Protein AF-A0A8J3BP97-F1 (afdb_monomer_lite)

Radius of gyration: 29.22 Å; chains: 1; bounding box: 65×85×65 Å

Structure (mmCIF, N/CA/C/O backbone):
data_AF-A0A8J3BP97-F1
#
_entry.id   AF-A0A8J3BP97-F1
#
loop_
_atom_site.group_PDB
_atom_site.id
_atom_site.type_symbol
_atom_site.label_atom_id
_atom_site.label_alt_id
_atom_site.label_comp_id
_atom_site.label_asym_id
_atom_site.label_entity_id
_atom_site.label_seq_id
_atom_site.pdbx_PDB_ins_code
_atom_site.Cartn_x
_atom_site.Cartn_y
_atom_site.Cartn_z
_atom_site.occupancy
_atom_site.B_iso_or_equiv
_atom_site.auth_seq_id
_atom_site.auth_comp_id
_atom_site.auth_asym_id
_atom_site.auth_atom_id
_atom_site.pdbx_PDB_model_num
ATOM 1 N N . MET A 1 1 ? -34.608 29.191 -3.338 1.00 52.88 1 MET A N 1
ATOM 2 C CA . MET A 1 1 ? -35.172 30.557 -3.512 1.00 52.88 1 MET A CA 1
ATOM 3 C C . MET A 1 1 ? -34.224 31.713 -3.146 1.00 52.88 1 MET A C 1
ATOM 5 O O . MET A 1 1 ? -34.448 32.813 -3.628 1.00 52.88 1 MET A O 1
ATOM 9 N N . ARG A 1 2 ? -33.140 31.516 -2.370 1.00 57.28 2 ARG A N 1
ATOM 10 C CA . ARG A 1 2 ? -32.216 32.608 -1.973 1.00 57.28 2 ARG A CA 1
ATOM 11 C C . ARG A 1 2 ? -31.162 33.012 -3.027 1.00 57.28 2 ARG A C 1
ATOM 13 O O . ARG A 1 2 ? -30.683 34.137 -2.988 1.00 57.28 2 ARG A O 1
ATOM 20 N N . LEU A 1 3 ? -30.863 32.154 -4.009 1.00 43.97 3 LEU A N 1
ATOM 21 C CA . LEU A 1 3 ? -29.887 32.453 -5.076 1.00 43.97 3 LEU A CA 1
ATOM 22 C C . LEU A 1 3 ? -30.425 33.440 -6.132 1.00 43.97 3 LEU A C 1
ATOM 24 O O . LEU A 1 3 ? -29.708 34.321 -6.595 1.00 43.97 3 LEU A O 1
ATOM 28 N N . ALA A 1 4 ? -31.718 33.345 -6.458 1.00 52.34 4 ALA A N 1
ATOM 29 C CA . ALA A 1 4 ? -32.365 34.210 -7.447 1.00 52.34 4 ALA A CA 1
ATOM 30 C C . ALA A 1 4 ? -32.532 35.665 -6.962 1.00 52.34 4 ALA A C 1
ATOM 32 O O . ALA A 1 4 ? -32.595 36.582 -7.777 1.00 52.34 4 ALA A O 1
ATOM 33 N N . ALA A 1 5 ? -32.581 35.885 -5.644 1.00 57.09 5 ALA A N 1
ATOM 34 C CA . ALA A 1 5 ? -32.610 37.221 -5.047 1.00 57.09 5 ALA A CA 1
ATOM 35 C C . ALA A 1 5 ? -31.211 37.865 -4.994 1.00 57.09 5 ALA A C 1
ATOM 37 O O . ALA A 1 5 ? -31.087 39.079 -5.150 1.00 57.09 5 ALA A O 1
ATOM 38 N N . ALA A 1 6 ? -30.159 37.055 -4.827 1.00 55.06 6 ALA A N 1
ATOM 39 C CA . ALA A 1 6 ? -28.773 37.521 -4.836 1.00 55.06 6 ALA A CA 1
ATOM 40 C C . ALA A 1 6 ? -28.328 37.982 -6.236 1.00 55.06 6 ALA A C 1
ATOM 42 O O . ALA A 1 6 ? -27.695 39.027 -6.362 1.00 55.06 6 ALA A O 1
ATOM 43 N N . LEU A 1 7 ? -28.741 37.268 -7.291 1.00 55.28 7 LEU A N 1
ATOM 44 C CA . LEU A 1 7 ? -28.429 37.639 -8.677 1.00 55.28 7 LEU A CA 1
ATOM 45 C C . LEU A 1 7 ? -29.137 38.933 -9.122 1.00 55.28 7 LEU A C 1
ATOM 47 O O . LEU A 1 7 ? -28.508 39.788 -9.738 1.00 55.28 7 LEU A O 1
ATOM 51 N N . ARG A 1 8 ? -30.395 39.162 -8.714 1.00 57.34 8 ARG A N 1
ATOM 52 C CA . ARG A 1 8 ? -31.113 40.416 -9.036 1.00 57.34 8 ARG A CA 1
ATOM 53 C C . ARG A 1 8 ? -30.542 41.655 -8.338 1.00 57.34 8 ARG A C 1
ATOM 55 O O . ARG A 1 8 ? -30.672 42.760 -8.857 1.00 57.34 8 ARG A O 1
ATOM 62 N N . ARG A 1 9 ? -29.901 41.495 -7.173 1.00 53.78 9 ARG A N 1
ATOM 63 C CA . ARG A 1 9 ? -29.219 42.603 -6.477 1.00 53.78 9 ARG A CA 1
ATOM 64 C C . ARG A 1 9 ? -27.903 43.008 -7.145 1.00 53.78 9 ARG A C 1
ATOM 66 O O . ARG A 1 9 ? -27.532 44.174 -7.049 1.00 53.78 9 ARG A O 1
ATOM 73 N N . LEU A 1 10 ? -27.228 42.082 -7.827 1.00 51.69 10 LEU A N 1
ATOM 74 C CA . LEU A 1 10 ? -26.009 42.371 -8.590 1.00 51.69 10 LEU A CA 1
ATOM 75 C C . LEU A 1 10 ? -26.313 43.137 -9.888 1.00 51.69 10 LEU A C 1
ATOM 77 O O . LEU A 1 10 ? -25.619 44.110 -10.185 1.00 51.69 10 LEU A O 1
ATOM 81 N N . ASP A 1 11 ? -27.398 42.788 -10.589 1.00 50.81 11 ASP A N 1
ATOM 82 C CA . ASP A 1 11 ? -27.820 43.491 -11.814 1.00 50.81 11 ASP A CA 1
ATOM 83 C C . ASP A 1 11 ? -28.190 44.963 -11.563 1.00 50.81 11 ASP A C 1
ATOM 85 O O . ASP A 1 11 ? -27.836 45.848 -12.344 1.00 50.81 11 ASP A O 1
ATOM 89 N N . ALA A 1 12 ? -28.834 45.265 -10.433 1.00 55.09 12 ALA A N 1
ATOM 90 C CA . ALA A 1 12 ? -29.270 46.627 -10.119 1.00 55.09 12 ALA A CA 1
ATOM 91 C C . ALA A 1 12 ? -28.113 47.603 -9.816 1.00 55.09 12 ALA A C 1
ATOM 93 O O . ALA A 1 12 ? -28.286 48.816 -9.941 1.00 55.09 12 ALA A O 1
ATOM 94 N N . TRP A 1 13 ? -26.934 47.103 -9.424 1.00 54.69 13 TRP A N 1
ATOM 95 C CA . TRP A 1 13 ? -25.814 47.954 -9.002 1.00 54.69 13 TRP A CA 1
ATOM 96 C C . TRP A 1 13 ? -24.768 48.180 -10.102 1.00 54.69 13 TRP A C 1
ATOM 98 O O . TRP A 1 13 ? -24.177 49.260 -10.176 1.00 54.69 13 TRP A O 1
ATOM 108 N N . ALA A 1 14 ? -24.565 47.200 -10.990 1.00 53.41 14 ALA A N 1
ATOM 109 C CA . ALA A 1 14 ? -23.529 47.271 -12.025 1.00 53.41 14 ALA A CA 1
ATOM 110 C C . ALA A 1 14 ? -23.982 48.035 -13.288 1.00 53.41 14 ALA A C 1
ATOM 112 O O . ALA A 1 14 ? -23.212 48.808 -13.868 1.00 53.41 14 ALA A O 1
ATOM 113 N N . LEU A 1 15 ? -25.245 47.876 -13.698 1.00 52.28 15 LEU A N 1
ATOM 114 C CA . LEU A 1 15 ? -25.757 48.403 -14.970 1.00 52.28 15 LEU A CA 1
ATOM 115 C C . LEU A 1 15 ? -25.880 49.945 -15.052 1.00 52.28 15 LEU A C 1
ATOM 117 O O . LEU A 1 15 ? -25.475 50.507 -16.076 1.00 52.28 15 LEU A O 1
ATOM 121 N N . PRO A 1 16 ? -26.343 50.691 -14.024 1.00 54.50 16 PRO A N 1
ATOM 122 C CA . PRO A 1 16 ? -26.501 52.144 -14.159 1.00 54.50 16 PRO A CA 1
ATOM 123 C C . PRO A 1 16 ? -25.168 52.915 -14.155 1.00 54.50 16 PRO A C 1
ATOM 125 O O . PRO A 1 16 ? -25.090 53.997 -14.743 1.00 54.50 16 PRO A O 1
ATOM 128 N N . ARG A 1 17 ? -24.093 52.360 -13.570 1.00 54.53 17 ARG A N 1
ATOM 129 C CA . ARG A 1 17 ? -22.760 52.997 -13.572 1.00 54.53 17 ARG A CA 1
ATOM 130 C C . ARG A 1 17 ? -22.009 52.804 -14.890 1.00 54.53 17 ARG A C 1
ATOM 132 O O . ARG A 1 17 ? -21.339 53.731 -15.343 1.00 54.53 17 ARG A O 1
ATOM 139 N N . LEU A 1 18 ? -22.205 51.672 -15.566 1.00 54.97 18 LEU A N 1
ATOM 140 C CA . LEU A 1 18 ? -21.662 51.445 -16.910 1.00 54.97 18 LEU A CA 1
ATOM 141 C C . LEU A 1 18 ? -22.421 52.251 -17.983 1.00 54.97 18 LEU A C 1
ATOM 143 O O . LEU A 1 18 ? -21.804 52.814 -18.890 1.00 54.97 18 LEU A O 1
ATOM 147 N N . ALA A 1 19 ? -23.741 52.424 -17.832 1.00 55.25 19 ALA A N 1
ATOM 148 C CA . ALA A 1 19 ? -24.567 53.203 -18.762 1.00 55.25 19 ALA A CA 1
ATOM 149 C C . ALA A 1 19 ? -24.307 54.728 -18.727 1.00 55.25 19 ALA A C 1
ATOM 151 O O . ALA A 1 19 ? -24.631 55.435 -19.691 1.00 55.25 19 ALA A O 1
ATOM 152 N N . ALA A 1 20 ? -23.740 55.256 -17.635 1.00 57.31 20 ALA A N 1
ATOM 153 C CA . ALA A 1 20 ? -23.332 56.660 -17.528 1.00 57.31 20 ALA A CA 1
ATOM 154 C C . ALA A 1 20 ? -21.953 56.917 -18.169 1.00 57.31 20 ALA A C 1
ATOM 156 O O . ALA A 1 20 ? -21.781 57.917 -18.868 1.00 57.31 20 ALA A O 1
ATOM 157 N N . GLY A 1 21 ? -21.003 55.982 -18.026 1.00 54.62 21 GLY A N 1
ATOM 158 C CA . GLY A 1 21 ? -19.675 56.079 -18.650 1.00 54.62 21 GLY A CA 1
ATOM 159 C C . GLY A 1 21 ? -19.712 55.993 -20.182 1.00 54.62 21 GLY A C 1
ATOM 160 O O . GLY A 1 21 ? -19.071 56.787 -20.874 1.00 54.62 21 GLY A O 1
ATOM 161 N N . LEU A 1 22 ? -20.542 55.100 -20.732 1.00 56.97 22 LEU A N 1
ATOM 162 C CA . LEU A 1 22 ? -20.664 54.890 -22.183 1.00 56.97 22 LEU A CA 1
ATOM 163 C C . LEU A 1 22 ? -21.309 56.071 -22.933 1.00 56.97 22 LEU A C 1
ATOM 165 O O . LEU A 1 22 ? -20.940 56.356 -24.075 1.00 56.97 22 LEU A O 1
ATOM 169 N N . ARG A 1 23 ? -22.215 56.828 -22.294 1.00 55.75 23 ARG A N 1
ATOM 170 C CA . ARG A 1 23 ? -22.823 58.029 -22.904 1.00 55.75 23 ARG A CA 1
ATOM 171 C C . ARG A 1 23 ? -21.848 59.208 -23.011 1.00 55.75 23 ARG A C 1
ATOM 173 O O . ARG A 1 23 ? -21.970 60.003 -23.945 1.00 55.75 23 ARG A O 1
ATOM 180 N N . GLY A 1 24 ? -20.863 59.299 -22.113 1.00 56.81 24 GLY A N 1
ATOM 181 C CA . GLY A 1 24 ? -19.783 60.291 -22.187 1.00 56.81 24 GLY A CA 1
ATOM 182 C C . GLY A 1 24 ? -18.778 59.990 -23.302 1.00 56.81 24 GLY A C 1
ATOM 183 O O . GLY A 1 24 ? -18.376 60.896 -24.038 1.00 56.81 24 GLY A O 1
ATOM 184 N N . LEU A 1 25 ? -18.440 58.709 -23.484 1.00 56.16 25 LEU A N 1
ATOM 185 C CA . LEU A 1 25 ? -17.497 58.261 -24.512 1.00 56.16 25 LEU A CA 1
ATOM 186 C C . LEU A 1 25 ? -18.074 58.422 -25.933 1.00 56.16 25 LEU A C 1
ATOM 188 O O . LEU A 1 25 ? -17.406 58.971 -26.810 1.00 56.16 25 LEU A O 1
ATOM 192 N N . MET A 1 26 ? -19.352 58.075 -26.147 1.00 55.00 26 MET A N 1
ATOM 193 C CA . MET A 1 26 ? -20.015 58.236 -27.454 1.00 55.00 26 MET A CA 1
ATOM 194 C C . MET A 1 26 ? -20.148 59.698 -27.905 1.00 55.00 26 MET A C 1
ATOM 196 O O . MET A 1 26 ? -20.052 59.980 -29.099 1.00 55.00 26 MET A O 1
ATOM 200 N N . ARG A 1 27 ? -20.333 60.660 -26.986 1.00 56.44 27 ARG A N 1
ATOM 201 C CA . ARG A 1 27 ? -20.401 62.089 -27.355 1.00 56.44 27 ARG A CA 1
ATOM 202 C C . ARG A 1 27 ? -19.034 62.665 -27.744 1.00 56.44 27 ARG A C 1
ATOM 204 O O . ARG A 1 27 ? -18.991 63.559 -28.587 1.00 56.44 27 ARG A O 1
ATOM 211 N N . ARG A 1 28 ? -17.930 62.145 -27.187 1.00 52.50 28 ARG A N 1
ATOM 212 C CA . ARG A 1 28 ? -16.560 62.560 -27.554 1.00 52.50 28 ARG A CA 1
ATOM 213 C C . ARG A 1 28 ? -16.090 61.932 -28.870 1.00 52.50 28 ARG A C 1
ATOM 215 O O . ARG A 1 28 ? -15.535 62.651 -29.696 1.00 52.50 28 ARG A O 1
ATOM 222 N N . CYS A 1 29 ? -16.418 60.666 -29.137 1.00 49.31 29 CYS A N 1
ATOM 223 C CA . CYS A 1 29 ? -16.124 60.024 -30.427 1.00 49.31 29 CYS A CA 1
ATOM 224 C C . CYS A 1 29 ? -16.943 60.586 -31.601 1.00 49.31 29 CYS A C 1
ATOM 226 O O . CYS A 1 29 ? -16.529 60.453 -32.742 1.00 49.31 29 CYS A O 1
ATOM 228 N N . ARG A 1 30 ? -18.082 61.253 -31.358 1.00 49.72 30 ARG A N 1
ATOM 229 C CA . ARG A 1 30 ? -18.875 61.881 -32.432 1.00 49.72 30 ARG A CA 1
ATOM 230 C C . ARG A 1 30 ? -18.323 63.243 -32.890 1.00 49.72 30 ARG A C 1
ATOM 232 O O . ARG A 1 30 ? -18.694 63.704 -33.964 1.00 49.72 30 ARG A O 1
ATOM 239 N N . ARG A 1 31 ? -17.451 63.892 -32.099 1.00 54.00 31 ARG A N 1
ATOM 240 C CA . ARG A 1 31 ? -16.780 65.163 -32.463 1.00 54.00 31 ARG A CA 1
ATOM 241 C C . ARG A 1 31 ? -15.388 64.973 -33.065 1.00 54.00 31 ARG A C 1
ATOM 243 O O . ARG A 1 31 ? -14.961 65.818 -33.842 1.00 54.00 31 ARG A O 1
ATOM 250 N N . ALA A 1 32 ? -14.704 63.877 -32.756 1.00 50.41 32 ALA A N 1
ATOM 251 C CA . ALA A 1 32 ? -13.459 63.512 -33.419 1.00 50.41 32 ALA A CA 1
ATOM 252 C C . ALA A 1 32 ? -13.777 62.480 -34.506 1.00 50.41 32 ALA A C 1
ATOM 254 O O . ALA A 1 32 ? -14.230 61.387 -34.185 1.00 50.41 32 ALA A O 1
ATOM 255 N N . ARG A 1 33 ? -13.562 62.821 -35.784 1.00 53.56 33 ARG A N 1
ATOM 256 C CA . ARG A 1 33 ? -13.655 61.892 -36.925 1.00 53.56 33 ARG A CA 1
ATOM 257 C C . ARG A 1 33 ? -12.555 60.823 -36.825 1.00 53.56 33 ARG A C 1
ATOM 259 O O . ARG A 1 33 ? -11.610 60.829 -37.602 1.00 53.56 33 ARG A O 1
ATOM 266 N N . VAL A 1 34 ? -12.639 59.943 -35.833 1.00 52.06 34 VAL A N 1
ATOM 267 C CA . VAL A 1 34 ? -11.736 58.803 -35.702 1.00 52.06 34 VAL A CA 1
ATOM 268 C C . VAL A 1 34 ? -12.310 57.688 -36.576 1.00 52.06 34 VAL A C 1
ATOM 270 O O . VAL A 1 34 ? -13.460 57.295 -36.361 1.00 52.06 34 VAL A O 1
ATOM 273 N N . PRO A 1 35 ? -11.574 57.210 -37.593 1.00 48.38 35 PRO A N 1
ATOM 274 C CA . PRO A 1 35 ? -12.065 56.160 -38.472 1.00 48.38 35 PRO A CA 1
ATOM 275 C C . PRO A 1 35 ? -12.347 54.882 -37.665 1.00 48.38 35 PRO A C 1
ATOM 277 O O . PRO A 1 35 ? -11.564 54.488 -36.799 1.00 48.38 35 PRO A O 1
ATOM 280 N N . LEU A 1 36 ? -13.485 54.239 -37.960 1.00 52.28 36 LEU A N 1
ATOM 281 C CA . LEU A 1 36 ? -14.023 53.046 -37.283 1.00 52.28 36 LEU A CA 1
ATOM 282 C C . LEU A 1 36 ? -13.041 51.860 -37.183 1.00 52.28 36 LEU A C 1
ATOM 284 O O . LEU A 1 36 ? -13.253 50.952 -36.381 1.00 52.28 36 LEU A O 1
ATOM 288 N N . SER A 1 37 ? -11.955 51.872 -37.952 1.00 52.06 37 SER A N 1
ATOM 289 C CA . SER A 1 37 ? -10.919 50.839 -37.970 1.00 52.06 37 SER A CA 1
ATOM 290 C C . SER A 1 37 ? -10.119 50.733 -36.663 1.00 52.06 37 SER A C 1
ATOM 292 O O . SER A 1 37 ? -9.677 49.639 -36.318 1.00 52.06 37 SER A O 1
ATOM 294 N N . ALA A 1 38 ? -9.981 51.812 -35.883 1.00 53.06 38 ALA A N 1
ATOM 295 C CA . ALA A 1 38 ? -9.214 51.778 -34.631 1.00 53.06 38 ALA A CA 1
ATOM 296 C C . ALA A 1 38 ? -9.963 51.088 -33.469 1.00 53.06 38 ALA A C 1
ATOM 298 O O . ALA A 1 38 ? -9.341 50.476 -32.602 1.00 53.06 38 ALA A O 1
ATOM 299 N N . GLY A 1 39 ? -11.300 51.145 -33.458 1.00 54.59 39 GLY A N 1
ATOM 300 C CA . GLY A 1 39 ? -12.117 50.528 -32.405 1.00 54.59 39 GLY A CA 1
ATOM 301 C C . GLY A 1 39 ? -12.167 49.000 -32.496 1.00 54.59 39 GLY A C 1
ATOM 302 O O . GLY A 1 39 ? -12.158 48.317 -31.472 1.00 54.59 39 GLY A O 1
ATOM 303 N N . GLY A 1 40 ? -12.163 48.461 -33.720 1.00 57.78 40 GLY A N 1
ATOM 304 C CA . GLY A 1 40 ? -12.182 47.016 -33.960 1.00 57.78 40 GLY A CA 1
ATOM 305 C C . GLY A 1 40 ? -10.909 46.316 -33.478 1.00 57.78 40 GLY A C 1
ATOM 306 O O . GLY A 1 40 ? -10.992 45.275 -32.828 1.00 57.78 40 GLY A O 1
ATOM 307 N N . LEU A 1 41 ? -9.737 46.919 -33.713 1.00 62.31 41 LEU A N 1
ATOM 308 C CA . LEU A 1 41 ? -8.452 46.334 -33.311 1.00 62.31 41 LEU A CA 1
ATOM 309 C C . LEU A 1 41 ? -8.313 46.208 -31.787 1.00 62.31 41 LEU A C 1
ATOM 311 O O . LEU A 1 41 ? -7.816 45.198 -31.292 1.00 62.31 41 LEU A O 1
ATOM 315 N N . GLY A 1 42 ? -8.795 47.205 -31.037 1.00 68.75 42 GLY A N 1
ATOM 316 C CA . GLY A 1 42 ? -8.764 47.179 -29.573 1.00 68.75 42 GLY A CA 1
ATOM 317 C C . GLY A 1 42 ? -9.625 46.060 -28.982 1.00 68.75 42 GLY A C 1
ATOM 318 O O . GLY A 1 42 ? -9.198 45.382 -28.048 1.00 68.75 42 GLY A O 1
ATOM 319 N N . LEU A 1 43 ? -10.808 45.815 -29.556 1.00 66.62 43 LEU A N 1
ATOM 320 C CA . LEU A 1 43 ? -11.696 44.740 -29.109 1.00 66.62 43 LEU A CA 1
ATOM 321 C C . LEU A 1 43 ? -11.106 43.354 -29.413 1.00 66.62 43 LEU A C 1
ATOM 323 O O . LEU A 1 43 ? -11.145 42.473 -28.556 1.00 66.62 43 LEU A O 1
ATOM 327 N N . VAL A 1 44 ? -10.507 43.174 -30.596 1.00 74.19 44 VAL A N 1
ATOM 328 C CA . VAL A 1 44 ? -9.839 41.919 -30.979 1.00 74.19 44 VAL A CA 1
ATOM 329 C C . VAL A 1 44 ? -8.645 41.637 -30.068 1.00 74.19 44 VAL A C 1
ATOM 331 O O . VAL A 1 44 ? -8.507 40.512 -29.593 1.00 74.19 44 VAL A O 1
ATOM 334 N N . LEU A 1 45 ? -7.823 42.641 -29.746 1.00 75.25 45 LEU A N 1
ATOM 335 C CA . LEU A 1 45 ? -6.699 42.479 -28.817 1.00 75.25 45 LEU A CA 1
ATOM 336 C C . LEU A 1 45 ? -7.163 42.132 -27.397 1.00 75.25 45 LEU A C 1
ATOM 338 O O . LEU A 1 45 ? -6.583 41.247 -26.772 1.00 75.25 45 LEU A O 1
ATOM 342 N N . LEU A 1 46 ? -8.236 42.759 -26.904 1.00 71.69 46 LEU A N 1
ATOM 343 C CA . LEU A 1 46 ? -8.807 42.452 -25.588 1.00 71.69 46 LEU A CA 1
ATOM 344 C C . LEU A 1 46 ? -9.393 41.037 -25.519 1.00 71.69 46 LEU A C 1
ATOM 346 O O . LEU A 1 46 ? -9.152 40.329 -24.543 1.00 71.69 46 LEU A O 1
ATOM 350 N N . LEU A 1 47 ? -10.118 40.599 -26.553 1.00 75.12 47 LEU A N 1
ATOM 351 C CA . LEU A 1 47 ? -10.661 39.239 -26.623 1.00 75.12 47 LEU A CA 1
ATOM 352 C C . LEU A 1 47 ? -9.544 38.196 -26.751 1.00 75.12 47 LEU A C 1
ATOM 354 O O . LEU A 1 47 ? -9.571 37.183 -26.057 1.00 75.12 47 LEU A O 1
ATOM 358 N N . SER A 1 48 ? -8.520 38.477 -27.559 1.00 69.88 48 SER A N 1
ATOM 359 C CA . SER A 1 48 ? -7.337 37.617 -27.699 1.00 69.88 48 SER A CA 1
ATOM 360 C C . SER A 1 48 ? -6.577 37.493 -26.378 1.00 69.88 48 SER A C 1
ATOM 362 O O . SER A 1 48 ? -6.192 36.395 -25.983 1.00 69.88 48 SER A O 1
ATOM 364 N N . PHE A 1 49 ? -6.413 38.600 -25.650 1.00 69.88 49 PHE A N 1
ATOM 365 C CA . PHE A 1 49 ? -5.775 38.609 -24.336 1.00 69.88 49 PHE A CA 1
ATOM 366 C C . PHE A 1 49 ? -6.608 37.868 -23.279 1.00 69.88 49 PHE A C 1
ATOM 368 O O . PHE A 1 49 ? -6.048 37.146 -22.457 1.00 69.88 49 PHE A O 1
ATOM 375 N N . ALA A 1 50 ? -7.939 37.980 -23.320 1.00 70.75 50 ALA A N 1
ATOM 376 C CA . ALA A 1 50 ? -8.838 37.243 -22.432 1.00 70.75 50 ALA A CA 1
ATOM 377 C C . ALA A 1 50 ? -8.803 35.726 -22.692 1.00 70.75 50 ALA A C 1
ATOM 379 O O . ALA A 1 50 ? -8.725 34.947 -21.743 1.00 70.75 50 ALA A O 1
ATOM 380 N N . VAL A 1 51 ? -8.785 35.298 -23.960 1.00 68.81 51 VAL A N 1
ATOM 381 C CA . VAL A 1 51 ? -8.623 33.883 -24.341 1.00 68.81 51 VAL A CA 1
ATOM 382 C C . VAL A 1 51 ? -7.238 33.367 -23.947 1.00 68.81 51 VAL A C 1
ATOM 384 O O . VAL A 1 51 ? -7.121 32.268 -23.409 1.00 68.81 51 VAL A O 1
ATOM 387 N N . TRP A 1 52 ? -6.190 34.173 -24.124 1.00 67.38 52 TRP A N 1
ATOM 388 C CA . TRP A 1 52 ? -4.831 33.809 -23.721 1.00 67.38 52 TRP A CA 1
ATOM 389 C C . TRP A 1 52 ? -4.671 33.692 -22.196 1.00 67.38 52 TRP A C 1
ATOM 391 O O . TRP A 1 52 ? -3.968 32.807 -21.717 1.00 67.38 52 TRP A O 1
ATOM 401 N N . GLN A 1 53 ? -5.367 34.528 -21.418 1.00 59.91 53 GLN A N 1
ATOM 402 C CA . GLN A 1 53 ? -5.418 34.417 -19.955 1.00 59.91 53 GLN A CA 1
ATOM 403 C C . GLN A 1 53 ? -6.269 33.225 -19.488 1.00 59.91 53 GLN A C 1
ATOM 405 O O . GLN A 1 53 ? -5.900 32.567 -18.520 1.00 59.91 53 GLN A O 1
ATOM 410 N N . GLY A 1 54 ? -7.373 32.917 -20.178 1.00 53.69 54 GLY A N 1
ATOM 411 C CA . GLY A 1 54 ? -8.242 31.774 -19.867 1.00 53.69 54 GLY A CA 1
ATOM 412 C C . GLY A 1 54 ? -7.666 30.411 -20.275 1.00 53.69 54 GLY A C 1
ATOM 413 O O . GLY A 1 54 ? -8.020 29.399 -19.678 1.00 53.69 54 GLY A O 1
ATOM 414 N N . GLY A 1 55 ? -6.767 30.387 -21.265 1.00 49.25 55 GLY A N 1
ATOM 415 C CA . GLY A 1 55 ? -6.060 29.192 -21.735 1.00 49.25 55 GLY A CA 1
ATOM 416 C C . GLY A 1 55 ? -4.782 28.868 -20.962 1.00 49.25 55 GLY A C 1
ATOM 417 O O . GLY A 1 55 ? -4.194 27.808 -21.177 1.00 49.25 55 GLY A O 1
ATOM 418 N N . ARG A 1 56 ? -4.342 29.739 -20.043 1.00 48.09 56 ARG A N 1
ATOM 419 C CA . ARG A 1 56 ? -3.308 29.358 -19.083 1.00 48.09 56 ARG A CA 1
ATOM 420 C C . ARG A 1 56 ? -3.914 28.330 -18.134 1.00 48.09 56 ARG A C 1
ATOM 422 O O . ARG A 1 56 ? -4.879 28.676 -17.450 1.00 48.09 56 ARG A O 1
ATOM 429 N N . PRO A 1 57 ? -3.375 27.101 -18.038 1.00 47.50 57 PRO A N 1
ATOM 430 C CA . PRO A 1 57 ? -3.733 26.223 -16.941 1.00 47.50 57 PRO A CA 1
ATOM 431 C C . PRO A 1 57 ? -3.352 26.969 -15.670 1.00 47.50 57 PRO A C 1
ATOM 433 O O . PRO A 1 57 ? -2.175 27.111 -15.346 1.00 47.50 57 PRO A O 1
ATOM 436 N N . GLY A 1 58 ? -4.355 27.535 -14.998 1.00 44.88 58 GLY A N 1
ATOM 437 C CA . GLY A 1 58 ? -4.168 28.096 -13.680 1.00 44.88 58 GLY A CA 1
ATOM 438 C C . GLY A 1 58 ? -3.583 26.972 -12.851 1.00 44.88 58 GLY A C 1
ATOM 439 O O . GLY A 1 58 ? -4.260 25.968 -12.614 1.00 44.88 58 GLY A O 1
ATOM 440 N N . SER A 1 59 ? -2.319 27.118 -12.466 1.00 47.78 59 SER A N 1
ATOM 441 C CA . SER A 1 59 ? -1.726 26.344 -11.397 1.00 47.78 59 SER A CA 1
ATOM 442 C C . SER A 1 59 ? -2.555 26.669 -10.163 1.00 47.78 59 SER A C 1
ATOM 444 O O . SER A 1 59 ? -2.265 27.585 -9.398 1.00 47.78 59 SER A O 1
ATOM 446 N N . ARG A 1 60 ? -3.662 25.939 -9.987 1.00 47.94 60 ARG A N 1
ATOM 447 C CA . ARG A 1 60 ? -4.245 25.740 -8.673 1.00 47.94 60 ARG A CA 1
ATOM 448 C C . ARG A 1 60 ? -3.091 25.153 -7.889 1.00 47.94 60 ARG A C 1
ATOM 450 O O . ARG A 1 60 ? -2.775 23.981 -8.076 1.00 47.94 60 ARG A O 1
ATOM 457 N N . ALA A 1 61 ? -2.399 25.996 -7.123 1.00 50.34 61 ALA A N 1
ATOM 458 C CA . ALA A 1 61 ? -1.484 25.536 -6.102 1.00 50.34 61 ALA A CA 1
ATOM 459 C C . ALA A 1 61 ? -2.239 24.418 -5.388 1.00 50.34 61 ALA A C 1
ATOM 461 O O . ALA A 1 61 ? -3.370 24.646 -4.941 1.00 50.34 61 ALA A O 1
ATOM 462 N N . ALA A 1 62 ? -1.711 23.194 -5.462 1.00 54.69 62 ALA A N 1
ATOM 463 C CA . ALA A 1 62 ? -2.340 22.054 -4.826 1.00 54.69 62 ALA A CA 1
ATOM 464 C C . ALA A 1 62 ? -2.588 22.482 -3.381 1.00 54.69 62 ALA A C 1
ATOM 466 O O . ALA A 1 62 ? -1.638 22.842 -2.688 1.00 54.69 62 ALA A O 1
ATOM 467 N N . ALA A 1 63 ? -3.862 22.594 -2.991 1.00 61.66 63 ALA A N 1
ATOM 468 C CA . ALA A 1 63 ? -4.206 23.025 -1.648 1.00 61.66 63 ALA A CA 1
ATOM 469 C C . ALA A 1 63 ? -3.434 22.125 -0.682 1.00 61.66 63 ALA A C 1
ATOM 471 O O . ALA A 1 63 ? -3.461 20.903 -0.855 1.00 61.66 63 ALA A O 1
ATOM 472 N N . GLU A 1 64 ? -2.701 22.724 0.259 1.00 62.59 64 GLU A N 1
ATOM 473 C CA . GLU A 1 64 ? -1.873 21.947 1.174 1.00 62.59 64 GLU A CA 1
ATOM 474 C C . GLU A 1 64 ? -2.730 20.872 1.861 1.00 62.59 64 GLU A C 1
ATOM 476 O O . GLU A 1 64 ? -3.895 21.140 2.193 1.00 62.59 64 GLU A O 1
ATOM 481 N N . PRO A 1 65 ? -2.200 19.647 2.040 1.00 63.75 65 PRO A N 1
ATOM 482 C CA . PRO A 1 65 ? -2.930 18.588 2.717 1.00 63.75 65 PRO A CA 1
ATOM 483 C C . PRO A 1 65 ? -3.436 19.082 4.069 1.00 63.75 65 PRO A C 1
ATOM 485 O O . PRO A 1 65 ? -2.662 19.591 4.876 1.00 63.75 65 PRO A O 1
ATOM 488 N N . SER A 1 66 ? -4.730 18.916 4.332 1.00 74.69 66 SER A N 1
ATOM 489 C CA . SER A 1 66 ? -5.322 19.363 5.596 1.00 74.69 66 SER A CA 1
ATOM 490 C C . SER A 1 66 ? -4.945 18.461 6.771 1.00 74.69 66 SER A C 1
ATOM 492 O O . SER A 1 66 ? -5.122 18.857 7.916 1.00 74.69 66 SER A O 1
ATOM 494 N N . ALA A 1 67 ? -4.461 17.247 6.492 1.00 84.19 67 ALA A N 1
ATOM 495 C CA . ALA A 1 67 ? -3.962 16.314 7.493 1.00 84.19 67 ALA A CA 1
ATOM 496 C C . ALA A 1 67 ? -2.878 15.401 6.900 1.00 84.19 67 ALA A C 1
ATOM 498 O O . ALA A 1 67 ? -2.883 15.089 5.702 1.00 84.19 67 ALA A O 1
ATOM 499 N N . ARG A 1 68 ? -1.970 14.940 7.761 1.00 89.81 68 ARG A N 1
ATOM 500 C CA . ARG A 1 68 ? -0.944 13.943 7.451 1.00 89.81 68 ARG A CA 1
ATOM 501 C C . ARG A 1 68 ? -0.991 12.864 8.524 1.00 89.81 68 ARG A C 1
ATOM 503 O O . ARG A 1 68 ? -1.016 13.201 9.698 1.00 89.81 68 ARG A O 1
ATOM 510 N N . VAL A 1 69 ? -0.996 11.604 8.107 1.00 92.88 69 VAL A N 1
ATOM 511 C CA . VAL A 1 69 ? -1.071 10.431 8.993 1.00 92.88 69 VAL A CA 1
ATOM 512 C C . VAL A 1 69 ? 0.049 9.475 8.610 1.00 92.88 69 VAL A C 1
ATOM 514 O O . VAL A 1 69 ? 0.319 9.309 7.418 1.00 92.88 69 VAL A O 1
ATOM 517 N N . GLY A 1 70 ? 0.703 8.836 9.575 1.00 91.69 70 GLY A N 1
ATOM 518 C CA . GLY A 1 70 ? 1.944 8.100 9.324 1.00 91.69 70 GLY A CA 1
ATOM 519 C C . GLY A 1 70 ? 3.194 8.832 9.806 1.00 91.69 70 GLY A C 1
ATOM 520 O O . GLY A 1 70 ? 3.130 9.978 10.248 1.00 91.69 70 GLY A O 1
ATOM 521 N N . ALA A 1 71 ? 4.339 8.159 9.697 1.00 88.38 71 ALA A N 1
ATOM 522 C CA . ALA A 1 71 ? 5.609 8.688 10.183 1.00 88.38 71 ALA A CA 1
ATOM 523 C C . ALA A 1 71 ? 6.024 9.938 9.389 1.00 88.38 71 ALA A C 1
ATOM 525 O O . ALA A 1 71 ? 6.082 9.929 8.152 1.00 88.38 71 ALA A O 1
ATOM 526 N N . GLY A 1 72 ? 6.315 11.023 10.106 1.00 83.25 72 GLY A N 1
ATOM 527 C CA . GLY A 1 72 ? 6.773 12.270 9.509 1.00 83.25 72 GLY A CA 1
ATOM 528 C C . GLY A 1 72 ? 8.181 12.156 8.904 1.00 83.25 72 GLY A C 1
ATOM 529 O O . GLY A 1 72 ? 8.976 11.303 9.309 1.00 83.25 72 GLY A O 1
ATOM 530 N N . PRO A 1 73 ? 8.549 13.032 7.950 1.00 76.69 73 PRO A N 1
ATOM 531 C CA . PRO A 1 73 ? 9.924 13.111 7.465 1.00 76.69 73 PRO A CA 1
ATOM 532 C C . PRO A 1 73 ? 10.905 13.351 8.622 1.00 76.69 73 PRO A C 1
ATOM 534 O O . PRO A 1 73 ? 10.751 14.306 9.378 1.00 76.69 73 PRO A O 1
ATOM 537 N N . GLY A 1 74 ? 11.913 12.486 8.757 1.00 80.62 74 GLY A N 1
ATOM 538 C CA . GLY A 1 74 ? 12.920 12.576 9.822 1.00 80.62 74 GLY A CA 1
ATOM 539 C C . GLY A 1 74 ? 12.454 12.103 11.206 1.00 80.62 74 GLY A C 1
ATOM 540 O O . GLY A 1 74 ? 13.260 12.084 12.135 1.00 80.62 74 GLY A O 1
ATOM 541 N N . GLU A 1 75 ? 11.195 11.690 11.361 1.00 82.12 75 GLU A N 1
ATOM 542 C CA . GLU A 1 75 ? 10.698 11.111 12.607 1.00 82.12 75 GLU A CA 1
ATOM 543 C C . GLU A 1 75 ? 11.231 9.683 12.793 1.00 82.12 75 GLU A C 1
ATOM 545 O O . GLU A 1 75 ? 11.290 8.886 11.855 1.00 82.12 75 GLU A O 1
ATOM 550 N N . SER A 1 76 ? 11.602 9.319 14.025 1.00 88.56 76 SER A N 1
ATOM 551 C CA . SER A 1 76 ? 11.954 7.928 14.315 1.00 88.56 76 SER A CA 1
ATOM 552 C C . SER A 1 76 ? 10.703 7.048 14.232 1.00 88.56 76 SER A C 1
ATOM 554 O O 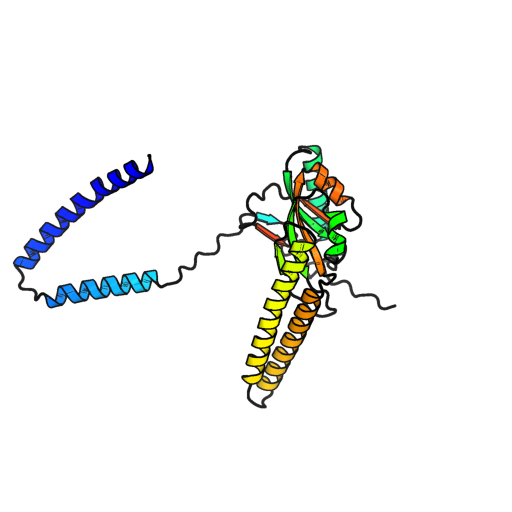. SER A 1 76 ? 9.732 7.297 14.952 1.00 88.56 76 SER A O 1
ATOM 556 N N . VAL A 1 77 ? 10.746 5.969 13.445 1.00 89.00 77 VAL A N 1
ATOM 557 C CA . VAL A 1 77 ? 9.620 5.021 13.357 1.00 89.00 77 VAL A CA 1
ATOM 558 C C . VAL A 1 77 ? 9.273 4.465 14.740 1.00 89.00 77 VAL A C 1
ATOM 560 O O . VAL A 1 77 ? 8.107 4.375 15.093 1.00 89.00 77 VAL A O 1
ATOM 563 N N . THR A 1 78 ? 10.260 4.162 15.585 1.00 89.75 78 THR A N 1
A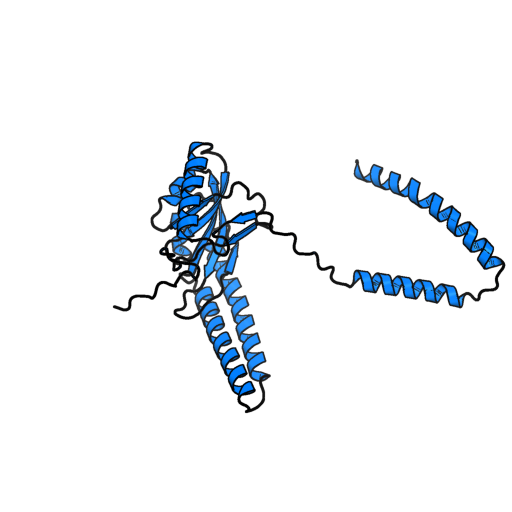TOM 564 C CA . THR A 1 78 ? 10.014 3.662 16.949 1.00 89.75 78 THR A CA 1
ATOM 565 C C . THR A 1 78 ? 9.251 4.668 17.821 1.00 89.75 78 THR A C 1
ATOM 567 O O . THR A 1 78 ? 8.327 4.279 18.539 1.00 89.75 78 THR A O 1
ATOM 570 N N . GLY A 1 79 ? 9.606 5.955 17.743 1.00 90.88 79 GLY A N 1
ATOM 571 C CA . GLY A 1 79 ? 8.893 7.039 18.425 1.00 90.88 79 GLY A CA 1
ATOM 572 C C . GLY A 1 79 ? 7.456 7.180 17.929 1.00 90.88 79 GLY A C 1
ATOM 573 O O . GLY A 1 79 ? 6.539 7.157 18.749 1.00 90.88 79 GLY A O 1
ATOM 574 N N . TYR A 1 80 ? 7.272 7.194 16.606 1.00 92.69 80 TYR A N 1
ATOM 575 C CA . TYR A 1 80 ? 5.963 7.201 15.952 1.00 92.69 80 TYR A CA 1
ATOM 576 C C . TYR A 1 80 ? 5.079 6.041 16.443 1.00 92.69 80 TYR A C 1
ATOM 578 O O . TYR A 1 80 ? 3.999 6.257 16.988 1.00 92.69 80 TYR A O 1
ATOM 586 N N . LEU A 1 81 ? 5.580 4.798 16.386 1.00 94.00 81 LEU A N 1
ATOM 587 C CA . LEU A 1 81 ? 4.836 3.616 16.840 1.00 94.00 81 LEU A CA 1
ATOM 588 C C . LEU A 1 81 ? 4.431 3.723 18.318 1.00 94.00 81 LEU A C 1
ATOM 590 O O . LEU A 1 81 ? 3.337 3.305 18.698 1.00 94.00 81 LEU A O 1
ATOM 594 N N . LYS A 1 82 ? 5.303 4.263 19.180 1.00 94.38 82 LYS A N 1
ATOM 595 C CA . LYS A 1 82 ? 4.993 4.466 20.603 1.00 94.38 82 LYS A CA 1
ATOM 596 C C . LYS A 1 82 ? 3.894 5.517 20.789 1.00 94.38 82 LYS A C 1
ATOM 598 O O . LYS A 1 82 ? 2.988 5.281 21.593 1.00 94.38 82 LYS A O 1
ATOM 603 N N . ALA A 1 83 ? 3.969 6.630 20.060 1.00 95.00 83 ALA A N 1
ATOM 604 C CA . ALA A 1 83 ? 2.996 7.716 20.110 1.00 95.00 83 ALA A CA 1
ATOM 605 C C . ALA A 1 83 ? 1.608 7.247 19.646 1.00 95.00 83 ALA A C 1
ATOM 607 O O . ALA A 1 83 ? 0.652 7.351 20.417 1.00 95.00 83 ALA A O 1
ATOM 608 N N . SER A 1 84 ? 1.511 6.601 18.480 1.00 96.94 84 SER A N 1
ATOM 609 C CA . SER A 1 84 ? 0.245 6.073 17.954 1.00 96.94 84 SER A CA 1
ATOM 610 C C . SER A 1 84 ? -0.405 5.056 18.906 1.00 96.94 84 SER A C 1
ATOM 612 O O . SER A 1 84 ? -1.611 5.112 19.150 1.00 96.94 84 SER A O 1
ATOM 614 N N . ARG A 1 85 ? 0.378 4.174 19.558 1.00 97.56 85 ARG A N 1
ATOM 615 C CA . ARG A 1 85 ? -0.159 3.243 20.581 1.00 97.56 85 ARG A CA 1
ATOM 616 C C . ARG A 1 85 ? -0.705 3.960 21.809 1.00 97.56 85 ARG A C 1
ATOM 618 O O . ARG A 1 85 ? -1.621 3.447 22.451 1.00 97.56 85 ARG A O 1
ATOM 625 N N . ALA A 1 86 ? -0.080 5.058 22.226 1.00 97.81 86 ALA A N 1
ATOM 626 C CA . ALA A 1 86 ? -0.554 5.840 23.363 1.00 97.81 86 ALA A CA 1
ATOM 627 C C . ALA A 1 86 ? -1.853 6.576 23.006 1.00 97.81 86 ALA A C 1
ATOM 629 O O . ALA A 1 86 ? -2.817 6.499 23.766 1.00 97.81 86 ALA A O 1
ATOM 630 N N . GLN A 1 87 ? -1.907 7.190 21.822 1.00 97.62 87 GLN A N 1
ATOM 631 C CA . GLN A 1 87 ? -3.093 7.876 21.311 1.00 97.62 87 GLN A CA 1
ATOM 632 C C . GLN A 1 87 ? -4.285 6.926 21.159 1.00 97.62 87 GLN A C 1
ATOM 634 O O . GLN A 1 87 ? -5.367 7.229 21.654 1.00 97.62 87 GLN A O 1
ATOM 639 N N . LEU A 1 88 ? -4.090 5.744 20.562 1.00 98.31 88 LEU A N 1
ATOM 640 C CA . LEU A 1 88 ? -5.160 4.752 20.418 1.00 98.31 88 LEU A CA 1
ATOM 641 C C . LEU A 1 88 ? -5.721 4.296 21.764 1.00 98.31 88 LEU A C 1
ATOM 643 O O . LEU A 1 88 ? -6.936 4.206 21.919 1.00 98.31 88 LEU A O 1
ATOM 647 N N . ARG A 1 89 ? -4.854 4.050 22.754 1.00 98.25 89 ARG A N 1
ATOM 648 C CA . ARG A 1 89 ? -5.290 3.691 24.111 1.00 98.25 89 ARG A CA 1
ATOM 649 C C . ARG A 1 89 ? -6.095 4.811 24.765 1.00 98.25 89 ARG A C 1
ATOM 651 O O . ARG A 1 89 ? -7.126 4.528 25.367 1.00 98.25 89 ARG A O 1
ATOM 658 N N . ALA A 1 90 ? -5.657 6.062 24.620 1.00 98.06 90 ALA A N 1
ATOM 659 C CA . ALA A 1 90 ? -6.371 7.216 25.158 1.00 98.06 90 ALA A CA 1
ATOM 660 C C . ALA A 1 90 ? -7.756 7.389 24.509 1.00 98.06 90 ALA A C 1
ATOM 662 O O . ALA A 1 90 ? -8.750 7.530 25.219 1.00 98.06 90 ALA A O 1
ATOM 663 N N . LEU A 1 91 ? -7.842 7.306 23.178 1.00 97.88 91 LEU A N 1
ATOM 664 C CA . LEU A 1 91 ? -9.102 7.424 22.435 1.00 97.88 91 LEU A CA 1
ATOM 665 C C . LEU A 1 91 ? -10.071 6.276 22.739 1.00 97.88 91 LEU A C 1
ATOM 667 O O . LEU A 1 91 ? -11.257 6.515 22.960 1.00 97.88 91 LEU A O 1
ATOM 671 N N . ALA A 1 92 ? -9.573 5.039 22.808 1.00 97.75 92 ALA A N 1
ATOM 672 C CA . ALA A 1 92 ? -10.391 3.878 23.145 1.00 97.75 92 ALA A CA 1
ATOM 673 C C . ALA A 1 92 ? -10.945 3.942 24.579 1.00 97.75 92 ALA A C 1
ATOM 675 O O . ALA A 1 92 ? -12.050 3.460 24.815 1.00 97.75 92 ALA A O 1
ATOM 676 N N . ALA A 1 93 ? -10.211 4.550 25.518 1.00 97.75 93 ALA A N 1
ATOM 677 C CA . ALA A 1 93 ? -10.681 4.764 26.885 1.00 97.75 93 ALA A CA 1
ATOM 678 C C . ALA A 1 93 ? -11.691 5.921 26.989 1.00 97.75 93 ALA A C 1
ATOM 680 O O . ALA A 1 93 ? -12.672 5.808 27.719 1.00 97.75 93 ALA A O 1
ATOM 681 N N . ALA A 1 94 ? -11.461 7.023 26.269 1.00 97.56 94 ALA A N 1
ATOM 682 C CA . ALA A 1 94 ? -12.285 8.228 26.365 1.00 97.56 94 ALA A CA 1
ATOM 683 C C . ALA A 1 94 ? -13.597 8.140 25.566 1.00 97.56 94 ALA A C 1
ATOM 685 O O . ALA A 1 94 ? -14.637 8.592 26.039 1.00 97.56 94 ALA A O 1
ATOM 686 N N . ALA A 1 95 ? -13.554 7.572 24.358 1.00 96.50 95 ALA A N 1
ATOM 687 C CA . ALA A 1 95 ? -14.677 7.549 23.423 1.00 96.50 95 ALA A CA 1
ATOM 688 C C . ALA A 1 95 ? -14.707 6.230 22.621 1.00 96.50 95 ALA A C 1
ATOM 690 O O . ALA A 1 95 ? -14.468 6.232 21.412 1.00 96.50 95 ALA A O 1
ATOM 691 N N . PRO A 1 96 ? -14.996 5.078 23.257 1.00 95.88 96 PRO A N 1
ATOM 692 C CA . PRO A 1 96 ? -14.866 3.755 22.632 1.00 95.88 96 PRO A CA 1
ATOM 693 C C . PRO A 1 96 ? -15.756 3.542 21.398 1.00 95.88 96 PRO A C 1
ATOM 695 O O . PRO A 1 96 ? -15.387 2.782 20.500 1.00 95.88 96 PRO A O 1
ATOM 698 N N . ALA A 1 97 ? -16.925 4.188 21.369 1.00 97.06 97 ALA A N 1
ATOM 699 C CA . ALA A 1 97 ? -17.912 4.066 20.298 1.00 97.06 97 ALA A CA 1
ATOM 700 C C . ALA A 1 97 ? -17.734 5.101 19.174 1.00 97.06 97 ALA A C 1
ATOM 702 O O . ALA A 1 97 ? -18.380 4.973 18.137 1.00 97.06 97 ALA A O 1
ATOM 703 N N . GLU A 1 98 ? -16.888 6.120 19.361 1.00 97.00 98 GLU A N 1
ATOM 704 C CA . GLU A 1 98 ? -16.646 7.121 18.323 1.00 97.00 98 GLU A CA 1
ATOM 705 C C . GLU A 1 98 ? -15.809 6.518 17.193 1.00 97.00 98 GLU A C 1
ATOM 707 O O . GLU A 1 98 ? -14.847 5.782 17.431 1.00 97.00 98 GLU A O 1
ATOM 712 N N . GLU A 1 99 ? -16.205 6.811 15.956 1.00 96.31 99 GLU A N 1
ATOM 713 C CA . GLU A 1 99 ? -15.500 6.357 14.767 1.00 96.31 99 GLU A CA 1
ATOM 714 C C . GLU A 1 99 ? -14.424 7.346 14.337 1.00 96.31 99 GLU A C 1
ATOM 716 O O . GLU A 1 99 ? -14.663 8.552 14.245 1.00 96.31 99 GLU A O 1
ATOM 721 N N . ALA A 1 100 ? -13.281 6.807 13.930 1.00 96.31 100 ALA A N 1
ATOM 722 C CA . ALA A 1 100 ? -12.224 7.564 13.283 1.00 96.31 100 ALA A CA 1
ATOM 723 C C . ALA A 1 100 ? -11.674 6.793 12.083 1.00 96.31 100 ALA A C 1
ATOM 725 O O . ALA A 1 100 ? -11.781 5.563 12.005 1.00 96.31 100 ALA A O 1
ATOM 726 N N . TYR A 1 101 ? -11.064 7.523 11.148 1.00 97.88 101 TYR A N 1
ATOM 727 C CA . TYR A 1 101 ? -10.138 6.888 10.221 1.00 97.88 101 TYR A CA 1
ATOM 728 C C . TYR A 1 101 ? -8.887 6.455 10.978 1.00 97.88 101 TYR A C 1
ATOM 730 O O . TYR A 1 101 ? -8.486 7.092 11.950 1.00 97.88 101 TYR A O 1
ATOM 738 N N . ALA A 1 102 ? -8.257 5.387 10.516 1.00 98.00 102 ALA A N 1
ATOM 739 C CA . ALA A 1 102 ? -6.980 4.939 11.030 1.00 98.00 102 ALA A CA 1
ATOM 740 C C . ALA A 1 102 ? -6.110 4.392 9.905 1.00 98.00 102 ALA A C 1
ATOM 742 O O . ALA A 1 102 ? -6.604 3.773 8.956 1.00 98.00 102 ALA A O 1
ATOM 743 N N . LEU A 1 103 ? -4.805 4.604 10.042 1.00 98.38 103 LEU A N 1
ATOM 744 C CA . LEU A 1 103 ? -3.796 3.942 9.233 1.00 98.38 103 LEU A CA 1
ATOM 745 C C . LEU A 1 103 ? -3.341 2.676 9.961 1.00 98.38 103 LEU A C 1
ATOM 747 O O . LEU A 1 103 ? -2.791 2.737 11.057 1.00 98.38 103 LEU A O 1
ATOM 751 N N . VAL A 1 104 ? -3.575 1.522 9.352 1.00 98.31 104 VAL A N 1
ATOM 752 C CA . VAL A 1 104 ? -3.130 0.219 9.850 1.00 98.31 104 VAL A CA 1
ATOM 753 C C . VAL A 1 104 ? -1.897 -0.176 9.059 1.00 98.31 104 VAL A C 1
ATOM 755 O O . VAL A 1 104 ? -1.976 -0.295 7.840 1.00 98.31 104 VAL A O 1
ATOM 758 N N . THR A 1 105 ? -0.761 -0.385 9.715 1.00 97.62 105 THR A N 1
ATOM 759 C CA . THR A 1 105 ? 0.434 -0.930 9.054 1.00 97.62 105 THR A CA 1
ATOM 760 C C . THR A 1 105 ? 0.659 -2.360 9.507 1.00 97.62 105 THR A C 1
ATOM 762 O O . THR A 1 105 ? 0.390 -2.722 10.656 1.00 97.62 105 THR A O 1
ATOM 765 N N . LEU A 1 106 ? 1.126 -3.188 8.583 1.00 97.62 106 LEU A N 1
ATOM 766 C CA . LEU A 1 106 ? 1.291 -4.618 8.779 1.00 97.62 106 LEU A CA 1
ATOM 767 C C . LEU A 1 106 ? 2.728 -4.948 9.189 1.00 97.62 106 LEU A C 1
ATOM 769 O O . LEU A 1 106 ? 3.668 -4.191 8.931 1.00 97.62 106 LEU A O 1
ATOM 773 N N . THR A 1 107 ? 2.907 -6.085 9.854 1.00 95.69 107 THR A N 1
ATOM 774 C CA . THR A 1 107 ? 4.231 -6.591 10.246 1.00 95.69 107 THR A CA 1
ATOM 775 C C . THR A 1 107 ? 5.012 -7.169 9.067 1.00 95.69 107 THR A C 1
ATOM 777 O O . THR A 1 107 ? 6.239 -7.230 9.121 1.00 95.69 107 THR A O 1
ATOM 780 N N . ALA A 1 108 ? 4.320 -7.555 7.995 1.00 95.81 108 ALA A N 1
ATOM 781 C CA . ALA A 1 108 ? 4.888 -8.097 6.770 1.00 95.81 108 ALA A CA 1
ATOM 782 C C . ALA A 1 108 ? 4.074 -7.655 5.545 1.00 95.81 108 ALA A C 1
ATOM 784 O O . ALA A 1 108 ? 2.962 -7.140 5.668 1.00 95.81 108 ALA A O 1
ATOM 785 N N . TYR A 1 109 ? 4.631 -7.891 4.359 1.00 97.50 109 TYR A N 1
ATOM 786 C CA . TYR A 1 109 ? 3.895 -7.773 3.107 1.00 97.50 109 TYR A CA 1
ATOM 787 C C . TYR A 1 109 ? 2.940 -8.968 2.960 1.00 97.50 109 TYR A C 1
ATOM 789 O O . TYR A 1 109 ? 3.377 -10.120 2.979 1.00 97.50 109 TYR A O 1
ATOM 797 N N . LEU A 1 110 ? 1.641 -8.705 2.826 1.00 98.00 110 LEU A N 1
ATOM 798 C CA . LEU A 1 110 ? 0.588 -9.712 2.709 1.00 98.00 110 LEU A CA 1
ATOM 799 C C . LEU A 1 110 ? -0.005 -9.746 1.300 1.00 98.00 110 LEU A C 1
ATOM 801 O O . LEU A 1 110 ? -0.039 -8.734 0.594 1.00 98.00 110 LEU A O 1
ATOM 805 N N . ALA A 1 111 ? -0.472 -10.928 0.898 1.00 97.50 111 ALA A N 1
ATOM 806 C CA . ALA A 1 111 ? -1.268 -11.103 -0.311 1.00 97.50 111 ALA A CA 1
ATOM 807 C C . ALA A 1 111 ? -2.728 -10.684 -0.059 1.00 97.50 111 ALA A C 1
ATOM 809 O O . ALA A 1 111 ? -3.185 -10.729 1.091 1.00 97.50 111 ALA A O 1
ATOM 810 N N . PRO A 1 112 ? -3.477 -10.272 -1.101 1.00 97.88 112 PRO A N 1
ATOM 811 C CA . PRO A 1 112 ? -4.846 -9.784 -0.940 1.00 97.88 112 PRO A CA 1
ATOM 812 C C . PRO A 1 112 ? -5.784 -10.771 -0.235 1.00 97.88 112 PRO A C 1
ATOM 814 O O . PRO A 1 112 ? -6.595 -10.359 0.589 1.00 97.88 112 PRO A O 1
ATOM 817 N N . ASP A 1 113 ? -5.644 -12.068 -0.500 1.00 96.62 113 ASP A N 1
ATOM 818 C CA . ASP A 1 113 ? -6.435 -13.160 0.085 1.00 96.62 113 ASP A CA 1
ATOM 819 C C . ASP A 1 113 ? -6.2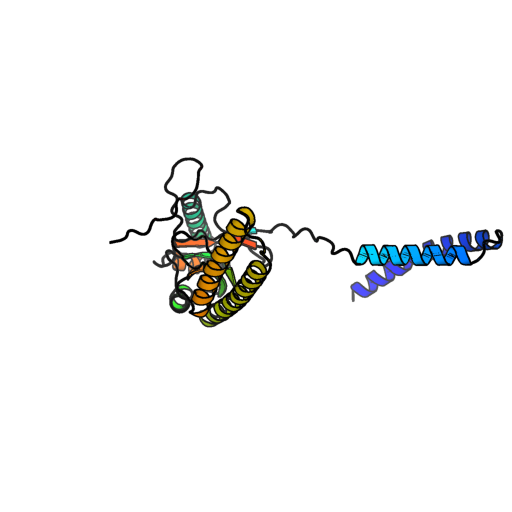06 -13.353 1.595 1.00 96.62 113 ASP A C 1
ATOM 821 O O . ASP A 1 113 ? -7.043 -13.935 2.283 1.00 96.62 113 ASP A O 1
ATOM 825 N N . ARG A 1 114 ? -5.101 -12.827 2.136 1.00 96.62 114 ARG A N 1
ATOM 826 C CA . ARG A 1 114 ? -4.777 -12.866 3.571 1.00 96.62 114 ARG A CA 1
ATOM 827 C C . ARG A 1 114 ? -5.356 -11.683 4.349 1.00 96.62 114 ARG A C 1
ATOM 829 O O . ARG A 1 114 ? -5.297 -11.684 5.574 1.00 96.62 114 ARG A O 1
ATOM 836 N N . LEU A 1 115 ? -5.918 -10.684 3.666 1.00 96.31 115 LEU A N 1
ATOM 837 C CA . LEU A 1 115 ? -6.484 -9.488 4.294 1.00 96.31 115 LEU A CA 1
ATOM 838 C C . LEU A 1 115 ? -7.865 -9.684 4.952 1.00 96.31 115 LEU A C 1
ATOM 840 O O . LEU A 1 115 ? -8.066 -9.083 6.008 1.00 96.31 115 LEU A O 1
ATOM 844 N N . PRO A 1 116 ? -8.819 -10.477 4.412 1.00 95.69 116 PRO A N 1
ATOM 845 C CA . PRO A 1 116 ? -10.178 -10.563 4.959 1.00 95.69 116 PRO A CA 1
ATOM 846 C C . PRO A 1 116 ? -10.265 -10.904 6.457 1.00 95.69 116 PRO A C 1
ATOM 848 O O . PRO A 1 116 ? -11.042 -10.246 7.151 1.00 95.69 116 PRO A O 1
ATOM 851 N N . PRO A 1 117 ? -9.456 -11.835 7.008 1.00 93.38 117 PRO A N 1
ATOM 852 C CA . PRO A 1 117 ? -9.449 -12.096 8.448 1.00 93.38 117 PRO A CA 1
ATOM 853 C C . PRO A 1 117 ? -9.042 -10.882 9.297 1.00 93.38 117 PRO A C 1
ATOM 855 O O . PRO A 1 117 ? -9.507 -10.749 10.426 1.00 93.38 117 PRO A O 1
ATOM 858 N N . LEU A 1 118 ? -8.208 -9.984 8.758 1.00 92.00 118 LEU A N 1
ATOM 859 C CA . LEU A 1 118 ? -7.722 -8.795 9.465 1.00 92.00 118 LEU A CA 1
ATOM 860 C C . LEU A 1 118 ? -8.753 -7.668 9.471 1.00 92.00 118 LEU A C 1
ATOM 862 O O . LEU A 1 118 ? -8.912 -6.962 10.469 1.00 92.00 118 LEU A O 1
ATOM 866 N N . VAL A 1 119 ? -9.449 -7.499 8.343 1.00 91.69 119 VAL A N 1
ATOM 867 C CA . VAL A 1 119 ? -10.370 -6.377 8.110 1.00 91.69 119 VAL A CA 1
ATOM 868 C C . VAL A 1 119 ? -11.835 -6.705 8.375 1.00 91.69 119 VAL A C 1
ATOM 870 O O . VAL A 1 119 ? -12.697 -5.862 8.132 1.00 91.69 119 VAL A O 1
ATOM 873 N N . GLY A 1 120 ? -12.142 -7.903 8.879 1.00 86.12 120 GLY A N 1
ATOM 874 C CA . GLY A 1 120 ? -13.506 -8.305 9.215 1.00 86.12 120 GLY A CA 1
ATOM 875 C C . GLY A 1 120 ? -14.197 -7.281 10.126 1.00 86.12 120 GLY A C 1
ATOM 876 O O . GLY A 1 120 ? -13.768 -7.045 11.254 1.00 86.12 120 GLY A O 1
ATOM 877 N N . GLY A 1 121 ? -15.269 -6.658 9.629 1.00 83.44 121 GLY A N 1
ATOM 878 C CA . GLY A 1 121 ? -16.020 -5.627 10.356 1.00 83.44 121 GLY A CA 1
ATOM 879 C C . GLY A 1 121 ? -15.412 -4.217 10.321 1.00 83.44 121 GLY A C 1
ATOM 880 O O . GLY A 1 121 ? -15.933 -3.326 10.990 1.00 83.44 121 GLY A O 1
ATOM 881 N N . LEU A 1 122 ? -14.342 -3.993 9.552 1.00 95.12 122 LEU A N 1
ATOM 882 C CA . LEU A 1 122 ? -13.777 -2.668 9.288 1.00 95.12 122 LEU A CA 1
ATOM 883 C C . LEU A 1 122 ? -14.277 -2.133 7.945 1.00 95.12 122 LEU A C 1
ATOM 885 O O . LEU A 1 122 ? -14.387 -2.875 6.971 1.00 95.12 122 LEU A O 1
ATOM 889 N N . SER A 1 123 ? -14.502 -0.821 7.860 1.00 97.06 123 SER A N 1
ATOM 890 C CA . SER A 1 123 ? -14.713 -0.165 6.567 1.00 97.06 123 SER A CA 1
ATOM 891 C C . SER A 1 123 ? -13.359 0.192 5.959 1.00 97.06 123 SER A C 1
ATOM 893 O O . SER A 1 123 ? -12.752 1.191 6.346 1.00 97.06 123 SER A O 1
ATOM 895 N N . VAL A 1 124 ? -12.859 -0.629 5.035 1.00 97.88 124 VAL A N 1
ATOM 896 C CA . VAL A 1 124 ? -11.623 -0.333 4.292 1.00 97.88 124 VAL A CA 1
ATOM 897 C C . VAL A 1 124 ? -11.903 0.768 3.269 1.00 97.88 124 VAL A C 1
ATOM 899 O O . VAL A 1 124 ? -12.975 0.823 2.673 1.00 97.88 124 VAL A O 1
ATOM 902 N N . SER A 1 125 ? -10.963 1.700 3.125 1.00 97.88 125 SER A N 1
ATOM 903 C CA . SER A 1 125 ? -11.031 2.781 2.133 1.00 97.88 125 SER A CA 1
ATOM 904 C C . SER A 1 125 ? -9.905 2.698 1.108 1.00 97.88 125 SER A C 1
ATOM 906 O O . SER A 1 125 ? -10.086 3.082 -0.044 1.00 97.88 125 SER A O 1
ATOM 908 N N . ALA A 1 126 ? -8.729 2.225 1.520 1.00 98.19 126 ALA A N 1
ATOM 909 C CA . ALA A 1 126 ? -7.590 2.039 0.634 1.00 98.19 126 ALA A CA 1
ATOM 910 C C . ALA A 1 126 ? -6.588 1.047 1.221 1.00 98.19 126 ALA A C 1
ATOM 912 O O . ALA A 1 126 ? -6.530 0.852 2.436 1.00 98.19 126 ALA A O 1
ATOM 913 N N . VAL A 1 127 ? -5.744 0.495 0.358 1.00 98.50 127 VAL A N 1
ATOM 914 C CA . VAL A 1 127 ? -4.552 -0.267 0.723 1.00 98.50 127 VAL A CA 1
ATOM 915 C C . VAL A 1 127 ? -3.314 0.343 0.077 1.00 98.50 127 VAL A C 1
ATOM 917 O O . VAL A 1 127 ? -3.385 0.976 -0.978 1.00 98.50 127 VAL A O 1
ATOM 920 N N . PHE A 1 128 ? -2.170 0.150 0.719 1.00 98.62 128 PHE A N 1
ATOM 921 C CA . PHE A 1 128 ? -0.861 0.507 0.194 1.00 98.62 128 PHE A CA 1
ATOM 922 C C . PHE A 1 128 ? -0.092 -0.760 -0.132 1.00 98.62 128 PHE A C 1
ATOM 924 O O . PHE A 1 128 ? 0.013 -1.662 0.705 1.00 98.62 128 PHE A O 1
ATOM 931 N N . ALA A 1 129 ? 0.459 -0.804 -1.340 1.00 98.31 129 ALA A N 1
ATOM 932 C CA . ALA A 1 129 ? 1.273 -1.907 -1.810 1.00 98.31 129 ALA A CA 1
ATOM 933 C C . ALA A 1 129 ? 2.632 -1.418 -2.318 1.00 98.31 129 ALA A C 1
ATOM 935 O O . ALA A 1 129 ? 2.747 -0.324 -2.869 1.00 98.31 129 ALA A O 1
ATOM 936 N N . LYS A 1 130 ? 3.660 -2.241 -2.126 1.00 97.56 130 LYS A N 1
ATOM 937 C CA . LYS A 1 130 ? 5.013 -2.061 -2.660 1.00 97.56 130 LYS A CA 1
ATOM 938 C C . LYS A 1 130 ? 5.579 -3.445 -2.944 1.00 97.56 130 LYS A C 1
ATOM 940 O O . LYS A 1 130 ? 5.561 -4.295 -2.060 1.00 97.56 130 LYS A O 1
ATOM 945 N N . VAL A 1 131 ? 6.053 -3.688 -4.166 1.00 97.50 131 VAL A N 1
ATOM 946 C CA . VAL A 1 131 ? 6.615 -4.995 -4.544 1.00 97.50 131 VAL A CA 1
ATOM 947 C C . VAL A 1 131 ? 7.971 -5.169 -3.853 1.00 97.50 131 VAL A C 1
ATOM 949 O O . VAL A 1 131 ? 8.882 -4.402 -4.152 1.00 97.50 131 VAL A O 1
ATOM 952 N N . PRO A 1 132 ? 8.161 -6.130 -2.936 1.00 93.94 132 PRO A N 1
ATOM 953 C CA . PRO A 1 132 ? 9.434 -6.262 -2.236 1.00 93.94 132 PRO A CA 1
ATOM 954 C C . PRO A 1 132 ? 10.489 -6.896 -3.158 1.00 93.94 132 PRO A C 1
ATOM 956 O O . PRO A 1 132 ? 10.507 -8.110 -3.348 1.00 93.94 132 PRO A O 1
ATOM 959 N N . LEU A 1 133 ? 11.375 -6.077 -3.735 1.00 90.56 133 LEU A N 1
ATOM 960 C CA . LEU A 1 133 ? 12.511 -6.533 -4.542 1.00 90.56 133 LEU A CA 1
ATOM 961 C C . LEU A 1 133 ? 13.834 -6.229 -3.816 1.00 90.56 133 LEU A C 1
ATOM 963 O O . LEU A 1 133 ? 14.112 -5.064 -3.523 1.00 90.56 133 LEU A O 1
ATOM 967 N N . PRO A 1 134 ? 14.676 -7.239 -3.517 1.00 86.56 134 PRO A N 1
ATOM 968 C CA . PRO A 1 134 ? 15.950 -7.016 -2.840 1.00 86.56 134 PRO A CA 1
ATOM 969 C C . PRO A 1 134 ? 16.860 -6.054 -3.611 1.00 86.56 134 PRO A C 1
ATOM 971 O O . PRO A 1 134 ? 17.103 -6.236 -4.802 1.00 86.56 134 PRO A O 1
ATOM 974 N N . GLY A 1 135 ? 17.383 -5.038 -2.922 1.00 84.69 135 GLY A N 1
ATOM 975 C CA . GLY A 1 135 ? 18.319 -4.069 -3.504 1.00 84.69 135 GLY A CA 1
ATOM 976 C C . GLY A 1 135 ? 17.703 -3.100 -4.519 1.00 84.69 135 GLY A C 1
ATOM 977 O O . GLY A 1 135 ? 18.444 -2.357 -5.160 1.00 84.69 135 GLY A O 1
ATOM 978 N N . VAL A 1 136 ? 16.374 -3.085 -4.666 1.00 90.38 136 VAL A N 1
ATOM 979 C CA . VAL A 1 136 ? 15.657 -2.207 -5.596 1.00 90.38 136 VAL A CA 1
ATOM 980 C C . VAL A 1 136 ? 14.598 -1.423 -4.833 1.00 90.38 136 VAL A C 1
ATOM 982 O O . VAL A 1 136 ? 13.745 -2.002 -4.163 1.00 90.38 136 VAL A O 1
ATOM 985 N N . ASP A 1 137 ? 14.628 -0.097 -4.956 1.00 88.69 137 ASP A N 1
ATOM 986 C CA . ASP A 1 137 ? 13.558 0.739 -4.420 1.00 88.69 137 ASP A CA 1
ATOM 987 C C . ASP A 1 137 ? 12.371 0.750 -5.387 1.00 88.69 137 ASP A C 1
ATOM 989 O O . ASP A 1 137 ? 12.376 1.423 -6.417 1.00 88.69 137 ASP A O 1
ATOM 993 N N . THR A 1 138 ? 11.376 -0.069 -5.073 1.00 93.81 138 THR A N 1
ATOM 994 C CA . THR A 1 138 ? 10.126 -0.195 -5.824 1.00 93.81 138 THR A CA 1
ATOM 995 C C . THR A 1 138 ? 9.108 0.860 -5.417 1.00 93.81 138 THR A C 1
ATOM 997 O O . THR A 1 138 ? 9.158 1.445 -4.328 1.00 93.81 138 THR A O 1
ATOM 1000 N N . ARG A 1 139 ? 8.142 1.115 -6.298 1.00 93.81 139 ARG A N 1
ATOM 1001 C CA . ARG A 1 139 ? 7.166 2.182 -6.100 1.00 93.81 139 ARG A CA 1
ATOM 1002 C C . ARG A 1 139 ? 6.097 1.760 -5.094 1.00 93.81 139 ARG A C 1
ATOM 1004 O O . ARG A 1 139 ? 5.508 0.687 -5.195 1.00 93.81 139 ARG A O 1
ATOM 1011 N N . VAL A 1 140 ? 5.777 2.660 -4.166 1.00 96.12 140 VAL A N 1
ATOM 1012 C CA . VAL A 1 140 ? 4.565 2.551 -3.344 1.00 96.12 140 VAL A CA 1
ATOM 1013 C C . VAL A 1 140 ? 3.361 2.984 -4.174 1.00 96.12 140 VAL A C 1
ATOM 1015 O O . VAL A 1 140 ? 3.348 4.076 -4.745 1.00 96.12 140 VAL A O 1
ATOM 1018 N N . VAL A 1 141 ? 2.326 2.152 -4.207 1.00 97.62 141 VAL A N 1
ATOM 1019 C CA . VAL A 1 141 ? 1.042 2.460 -4.840 1.00 97.62 141 VAL A CA 1
ATOM 1020 C C . VAL A 1 141 ? -0.071 2.445 -3.801 1.00 97.62 141 VAL A C 1
ATOM 1022 O O . VAL A 1 141 ? -0.094 1.603 -2.905 1.00 97.62 141 VAL A O 1
ATOM 1025 N N . LYS A 1 142 ? -1.007 3.384 -3.938 1.00 97.81 142 LYS A N 1
ATOM 1026 C CA . LYS A 1 142 ? -2.271 3.388 -3.203 1.00 97.81 142 LYS A CA 1
ATOM 1027 C C . LYS A 1 142 ? -3.354 2.814 -4.111 1.00 97.81 142 LYS A C 1
ATOM 1029 O O . LYS A 1 142 ? -3.479 3.247 -5.254 1.00 97.81 142 LYS A O 1
ATOM 1034 N N . ILE A 1 143 ? -4.127 1.872 -3.591 1.00 98.38 143 ILE A N 1
ATOM 1035 C CA . ILE A 1 143 ? -5.258 1.248 -4.272 1.00 98.38 143 ILE A CA 1
ATOM 1036 C C . ILE A 1 143 ? -6.495 1.513 -3.421 1.00 98.38 143 ILE A C 1
ATOM 1038 O O . ILE A 1 143 ? -6.528 1.121 -2.256 1.00 98.38 143 ILE A O 1
ATOM 1042 N N . ASP A 1 144 ? -7.493 2.195 -3.975 1.00 97.88 144 ASP A N 1
ATOM 1043 C CA . ASP A 1 144 ? -8.773 2.366 -3.289 1.00 97.88 144 ASP A CA 1
ATOM 1044 C C . ASP A 1 144 ? -9.509 1.018 -3.268 1.00 97.88 144 ASP A C 1
ATOM 1046 O O . ASP A 1 144 ? -9.576 0.323 -4.282 1.00 97.88 144 ASP A O 1
ATOM 1050 N N . ALA A 1 145 ? -10.015 0.623 -2.100 1.00 96.81 145 ALA A N 1
ATOM 1051 C CA . ALA A 1 145 ? -10.615 -0.692 -1.900 1.00 96.81 145 ALA A CA 1
ATOM 1052 C C . ALA A 1 145 ? -11.725 -0.613 -0.855 1.00 96.81 145 ALA A C 1
ATOM 1054 O O . ALA A 1 145 ? -11.469 -0.216 0.282 1.00 96.81 145 ALA A O 1
ATOM 1055 N N . PHE A 1 146 ? -12.935 -1.019 -1.242 1.00 96.44 146 PHE A N 1
ATOM 1056 C CA . PHE A 1 146 ? -14.114 -1.031 -0.371 1.00 96.44 146 PHE A CA 1
ATOM 1057 C C . PHE A 1 146 ? -14.593 -2.459 -0.091 1.00 96.44 146 PHE A C 1
ATOM 1059 O O . PHE A 1 146 ? -15.195 -2.722 0.949 1.00 96.44 146 PHE A O 1
ATOM 1066 N N . ARG A 1 147 ? -14.290 -3.390 -0.999 1.00 96.56 147 ARG A N 1
ATOM 1067 C CA . ARG A 1 147 ? -14.502 -4.833 -0.871 1.00 96.56 147 ARG A CA 1
ATOM 1068 C C . ARG A 1 147 ? -13.158 -5.541 -0.947 1.00 96.56 147 ARG A C 1
ATOM 1070 O O . ARG A 1 147 ? -12.412 -5.383 -1.913 1.00 96.56 147 ARG A O 1
ATOM 1077 N N . VAL A 1 148 ? -12.832 -6.277 0.107 1.00 96.81 148 VAL A N 1
ATOM 1078 C CA . VAL A 1 148 ? -11.559 -6.984 0.244 1.00 96.81 148 VAL A CA 1
ATOM 1079 C C . VAL A 1 148 ? -11.856 -8.486 0.246 1.00 96.81 148 VAL A C 1
ATOM 1081 O O . VAL A 1 148 ? -12.616 -8.922 1.112 1.00 96.81 148 VAL A O 1
ATOM 1084 N N . PRO A 1 149 ? -11.246 -9.275 -0.663 1.00 97.56 149 PRO A N 1
ATOM 1085 C CA . PRO A 1 149 ? -10.064 -8.934 -1.467 1.00 97.56 149 PRO A CA 1
ATOM 1086 C C . PRO A 1 149 ? -10.342 -8.387 -2.879 1.00 97.56 149 PRO A C 1
ATOM 1088 O O . PRO A 1 149 ? -9.395 -8.006 -3.567 1.00 97.56 149 PRO A O 1
ATOM 1091 N N . GLU A 1 150 ? -11.592 -8.351 -3.339 1.00 97.94 150 GLU A N 1
ATOM 1092 C CA . GLU A 1 150 ? -11.931 -8.197 -4.761 1.00 97.94 150 GLU A CA 1
ATOM 1093 C C . GLU A 1 150 ? -11.423 -6.884 -5.364 1.00 97.94 150 GLU A C 1
ATOM 1095 O O . GLU A 1 150 ? -10.788 -6.893 -6.422 1.00 97.94 150 GLU A O 1
ATOM 1100 N N . ASP A 1 151 ? -11.655 -5.757 -4.686 1.00 98.50 151 ASP A N 1
ATOM 1101 C CA . ASP A 1 151 ? -11.238 -4.447 -5.186 1.00 98.50 151 ASP A CA 1
ATOM 1102 C C . ASP A 1 151 ? -9.708 -4.291 -5.122 1.00 98.50 151 ASP A C 1
ATOM 1104 O O . ASP A 1 151 ? -9.122 -3.619 -5.970 1.00 98.50 151 ASP A O 1
ATOM 1108 N N . VAL A 1 152 ? -9.038 -4.958 -4.171 1.00 98.56 152 VAL A N 1
ATOM 1109 C CA . VAL A 1 152 ? -7.568 -4.970 -4.089 1.00 98.56 152 VAL A CA 1
ATOM 1110 C C . VAL A 1 152 ? -6.985 -5.703 -5.291 1.00 98.56 152 VAL A C 1
ATOM 1112 O O . VAL A 1 152 ? -6.123 -5.156 -5.973 1.00 98.56 152 VAL A O 1
ATOM 1115 N N . VAL A 1 153 ? -7.482 -6.905 -5.597 1.00 98.69 153 VAL A N 1
ATOM 1116 C CA . VAL A 1 153 ? -7.027 -7.690 -6.756 1.00 98.69 153 VAL A CA 1
ATOM 1117 C C . VAL A 1 153 ? -7.295 -6.935 -8.060 1.00 98.69 153 VAL A C 1
ATOM 1119 O O . VAL A 1 153 ? -6.400 -6.806 -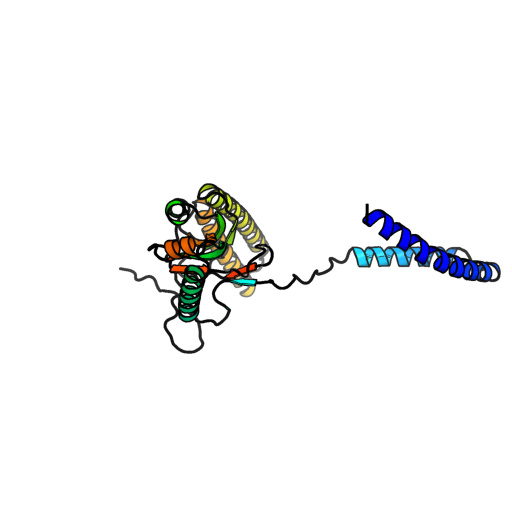8.897 1.00 98.69 153 VAL A O 1
ATOM 1122 N N . ALA A 1 154 ? -8.496 -6.372 -8.219 1.00 98.69 154 ALA A N 1
ATOM 1123 C CA . ALA A 1 154 ? -8.835 -5.570 -9.391 1.00 98.69 154 ALA A CA 1
ATOM 1124 C C . ALA A 1 154 ? -7.924 -4.337 -9.522 1.00 98.69 154 ALA A C 1
ATOM 1126 O O . ALA A 1 154 ? -7.402 -4.057 -10.604 1.00 98.69 154 ALA A O 1
ATOM 1127 N N . GLY A 1 155 ? -7.681 -3.628 -8.418 1.00 98.69 155 GLY A N 1
ATOM 1128 C CA . GLY A 1 155 ? -6.796 -2.471 -8.375 1.00 98.69 155 GLY A CA 1
ATOM 1129 C C . GLY A 1 155 ? -5.335 -2.811 -8.674 1.00 98.69 155 GLY A C 1
ATOM 1130 O O . GLY A 1 155 ? -4.681 -2.071 -9.407 1.00 98.69 155 GLY A O 1
ATOM 1131 N N . MET A 1 156 ? -4.831 -3.955 -8.201 1.00 98.75 156 MET A N 1
ATOM 1132 C CA . MET A 1 156 ? -3.498 -4.453 -8.565 1.00 98.75 156 MET A CA 1
ATOM 1133 C C . MET A 1 156 ? -3.401 -4.749 -10.066 1.00 98.75 156 MET A C 1
ATOM 1135 O O . MET A 1 156 ? -2.405 -4.394 -10.694 1.00 98.75 156 MET A O 1
ATOM 1139 N N . GLY A 1 157 ? -4.460 -5.293 -10.673 1.00 98.75 157 GLY A N 1
ATOM 1140 C CA . GLY A 1 157 ? -4.557 -5.440 -12.127 1.00 98.75 157 GLY A CA 1
ATOM 1141 C C . GLY A 1 157 ? -4.456 -4.102 -12.871 1.00 98.75 157 GLY A C 1
ATOM 1142 O O . GLY A 1 157 ? -3.698 -3.988 -13.832 1.00 98.75 157 GLY A O 1
ATOM 1143 N N . GLN A 1 158 ? -5.145 -3.058 -12.398 1.00 98.69 158 GLN A N 1
ATOM 1144 C CA . GLN A 1 158 ? -5.050 -1.711 -12.986 1.00 98.69 158 GLN A CA 1
ATOM 1145 C C . GLN A 1 158 ? -3.653 -1.095 -12.822 1.00 98.69 158 GLN A C 1
ATOM 1147 O O . GLN A 1 158 ? -3.128 -0.466 -13.743 1.00 98.69 158 GLN A O 1
ATOM 1152 N N . VAL A 1 159 ? -3.017 -1.302 -11.666 1.00 98.69 159 VAL A N 1
ATOM 1153 C CA . VAL A 1 159 ? -1.627 -0.890 -11.437 1.00 98.69 159 VAL A CA 1
ATOM 1154 C C . VAL A 1 159 ? -0.678 -1.608 -12.399 1.00 98.69 159 VAL A C 1
ATOM 1156 O O . VAL A 1 159 ? 0.198 -0.956 -12.963 1.00 98.69 159 VAL A O 1
ATOM 1159 N N . ALA A 1 160 ? -0.870 -2.911 -12.625 1.00 98.69 160 ALA A N 1
ATOM 1160 C CA . ALA A 1 160 ? -0.064 -3.683 -13.566 1.00 98.69 160 ALA A CA 1
ATOM 1161 C C . ALA A 1 160 ? -0.175 -3.138 -14.996 1.00 98.69 160 ALA A C 1
ATOM 1163 O O . ALA A 1 160 ? 0.851 -2.923 -15.631 1.00 98.69 160 ALA A O 1
ATOM 1164 N N . LEU A 1 161 ? -1.389 -2.826 -15.467 1.00 98.69 161 LEU A N 1
ATOM 1165 C CA . LEU A 1 161 ? -1.602 -2.226 -16.791 1.00 98.69 161 LEU A CA 1
ATOM 1166 C C . LEU A 1 161 ? -0.898 -0.870 -16.936 1.00 98.69 161 LEU A C 1
ATOM 1168 O O . LEU A 1 161 ? -0.315 -0.577 -17.978 1.00 98.69 161 LEU A O 1
ATOM 1172 N N . ARG A 1 162 ? -0.910 -0.040 -15.883 1.00 98.38 162 ARG A N 1
ATOM 1173 C CA . ARG A 1 162 ? -0.158 1.224 -15.881 1.00 98.38 162 ARG A CA 1
ATOM 1174 C C . ARG A 1 162 ? 1.349 0.978 -15.988 1.00 98.38 162 ARG A C 1
ATOM 1176 O O . ARG A 1 162 ? 2.016 1.666 -16.752 1.00 98.38 162 ARG A O 1
ATOM 1183 N N . PHE A 1 163 ? 1.880 0.005 -15.249 1.00 98.56 163 PHE A N 1
ATOM 1184 C CA . PHE A 1 163 ? 3.293 -0.360 -15.341 1.00 98.56 163 PHE A CA 1
ATOM 1185 C C . PHE A 1 163 ? 3.663 -0.970 -16.702 1.00 98.56 163 PHE A C 1
ATOM 1187 O O . PHE A 1 163 ? 4.747 -0.684 -17.199 1.00 98.56 163 PHE A O 1
ATOM 1194 N N . ASP A 1 164 ? 2.777 -1.725 -17.356 1.00 98.50 164 ASP A N 1
ATOM 1195 C CA . ASP A 1 164 ? 3.010 -2.186 -18.734 1.00 98.50 164 ASP A CA 1
ATOM 1196 C C . ASP A 1 164 ? 3.168 -1.007 -19.703 1.00 98.50 164 ASP A C 1
ATOM 1198 O O . ASP A 1 164 ? 4.051 -1.024 -20.559 1.00 98.50 164 ASP A O 1
ATOM 1202 N N . GLY A 1 165 ? 2.348 0.039 -19.545 1.00 98.56 165 GLY A N 1
ATOM 1203 C CA . GLY A 1 165 ? 2.497 1.284 -20.301 1.00 98.56 165 GLY A CA 1
ATOM 1204 C C . GLY A 1 165 ? 3.878 1.912 -20.099 1.00 98.56 165 GLY A C 1
ATOM 1205 O O . GLY A 1 165 ? 4.563 2.225 -21.066 1.00 98.56 165 GLY A O 1
ATOM 1206 N N . GLU A 1 166 ? 4.345 1.985 -18.852 1.00 98.25 166 GLU A N 1
ATOM 1207 C CA . GLU A 1 166 ? 5.685 2.495 -18.533 1.00 98.25 166 GLU A CA 1
ATOM 1208 C C . GLU A 1 166 ? 6.811 1.619 -19.128 1.00 98.25 166 GLU A C 1
ATOM 1210 O O . GLU A 1 166 ? 7.850 2.134 -19.543 1.00 98.25 166 GLU A O 1
ATOM 1215 N N . VAL A 1 167 ? 6.623 0.296 -19.231 1.00 98.50 167 VAL A N 1
ATOM 1216 C CA . VAL A 1 167 ? 7.568 -0.585 -19.943 1.00 98.50 167 VAL A CA 1
ATOM 1217 C C . VAL A 1 167 ? 7.674 -0.192 -21.418 1.00 98.50 167 VAL A C 1
ATOM 1219 O O . VAL A 1 167 ? 8.792 -0.135 -21.939 1.00 98.50 167 VAL A O 1
ATOM 1222 N N . LEU A 1 168 ? 6.548 0.088 -22.082 1.00 98.50 168 LEU A N 1
ATOM 1223 C CA . LEU A 1 168 ? 6.526 0.543 -23.477 1.00 98.50 168 LEU A CA 1
ATOM 1224 C C . LEU A 1 168 ? 7.200 1.915 -23.627 1.00 98.50 168 LEU A C 1
ATOM 1226 O O . LEU A 1 168 ? 8.016 2.091 -24.534 1.00 98.50 168 LEU A O 1
ATOM 1230 N N . ASP A 1 169 ? 6.958 2.840 -22.696 1.00 98.38 169 ASP A N 1
ATOM 1231 C CA . ASP A 1 169 ? 7.618 4.151 -22.681 1.00 98.38 169 ASP A CA 1
ATOM 1232 C C . ASP A 1 169 ? 9.151 4.001 -22.615 1.00 98.38 169 ASP A C 1
ATOM 1234 O O . ASP A 1 169 ? 9.891 4.634 -23.374 1.00 98.38 169 ASP A O 1
ATOM 1238 N N . TYR A 1 170 ? 9.664 3.103 -21.763 1.00 98.06 170 TYR A N 1
ATOM 1239 C CA . TYR A 1 170 ? 11.104 2.828 -21.710 1.00 98.06 170 TYR A CA 1
ATOM 1240 C C . TYR A 1 170 ? 11.640 2.147 -22.975 1.00 98.06 170 TYR A C 1
ATOM 1242 O O . TYR A 1 170 ? 12.784 2.402 -23.358 1.00 98.06 170 TYR A O 1
ATOM 1250 N N . GLN A 1 171 ? 10.854 1.295 -23.639 1.00 97.06 171 GLN A N 1
ATOM 1251 C CA . GLN A 1 171 ? 11.247 0.715 -24.930 1.00 97.06 171 GLN A CA 1
ATOM 1252 C C . GLN A 1 171 ? 11.407 1.797 -26.000 1.00 97.06 171 GLN A C 1
ATOM 1254 O O . GLN A 1 171 ? 12.384 1.777 -26.751 1.00 97.06 171 GLN A O 1
ATOM 1259 N N . GLU A 1 172 ? 10.505 2.775 -26.031 1.00 97.38 172 GLU A N 1
ATOM 1260 C CA . GLU A 1 172 ? 10.607 3.907 -26.944 1.00 97.38 172 GLU A CA 1
ATOM 1261 C C . GLU A 1 172 ? 11.834 4.781 -26.634 1.00 97.38 172 GLU A C 1
ATOM 1263 O O . GLU A 1 172 ? 12.587 5.150 -27.542 1.00 97.38 172 GLU A O 1
ATOM 1268 N N . LEU A 1 173 ? 12.098 5.066 -25.354 1.00 96.56 173 LEU A N 1
ATOM 1269 C CA . LEU A 1 173 ? 13.296 5.801 -24.936 1.0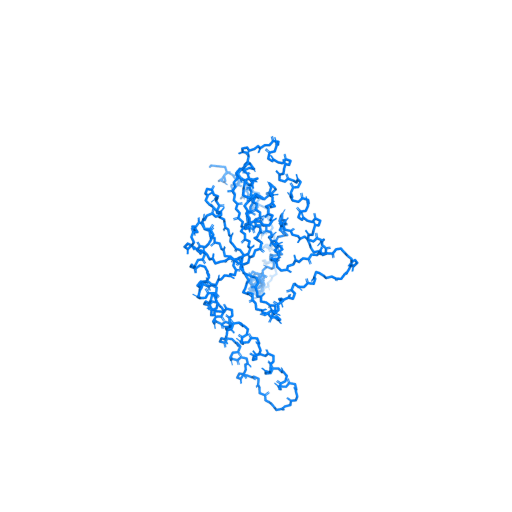0 96.56 173 LEU A CA 1
ATOM 1270 C C . LEU A 1 173 ? 14.591 5.081 -25.339 1.00 96.56 173 LEU A C 1
ATOM 1272 O O . LEU A 1 173 ? 15.539 5.727 -25.791 1.00 96.56 173 LEU A O 1
ATOM 1276 N N . LEU A 1 174 ? 14.630 3.751 -25.227 1.00 95.94 174 LEU A N 1
ATOM 1277 C CA . LEU A 1 174 ? 15.764 2.936 -25.670 1.00 95.94 174 LEU A CA 1
ATOM 1278 C C . LEU A 1 174 ? 15.977 3.012 -27.186 1.00 95.94 174 LEU A C 1
ATOM 1280 O O . LEU A 1 174 ? 17.120 3.141 -27.621 1.00 95.94 174 LEU A O 1
ATOM 1284 N N . ALA A 1 175 ? 14.903 2.980 -27.980 1.00 93.31 175 ALA A N 1
ATOM 1285 C CA . ALA A 1 175 ? 14.983 3.110 -29.436 1.00 93.31 175 ALA A CA 1
ATOM 1286 C C . ALA A 1 175 ? 15.495 4.496 -29.872 1.00 93.31 175 ALA A C 1
ATOM 1288 O O . ALA A 1 175 ? 16.234 4.610 -30.850 1.00 93.31 175 ALA A O 1
ATOM 1289 N N . ARG A 1 176 ? 15.136 5.551 -29.127 1.00 92.81 176 ARG A N 1
ATOM 1290 C CA . ARG A 1 176 ? 15.565 6.938 -29.386 1.00 92.81 176 ARG A CA 1
ATOM 1291 C C . ARG A 1 176 ? 16.972 7.249 -28.882 1.00 92.81 176 ARG A C 1
ATOM 1293 O O . ARG A 1 176 ? 17.612 8.167 -29.392 1.00 92.81 176 ARG A O 1
ATOM 1300 N N . ALA A 1 177 ? 17.463 6.519 -27.884 1.00 90.50 177 ALA A N 1
ATOM 1301 C CA . ALA A 1 177 ? 18.832 6.652 -27.414 1.00 90.50 177 ALA A CA 1
ATOM 1302 C C . ALA A 1 177 ? 19.782 6.134 -28.509 1.00 90.50 177 ALA A C 1
ATOM 1304 O O . ALA A 1 177 ? 20.082 4.945 -28.575 1.00 90.50 177 ALA A O 1
ATOM 1305 N N . ALA A 1 178 ? 20.233 7.019 -29.401 1.00 79.88 178 ALA A N 1
ATOM 1306 C CA . ALA A 1 178 ? 21.213 6.754 -30.456 1.00 79.88 178 ALA A CA 1
ATOM 1307 C C . ALA A 1 178 ? 22.637 7.165 -30.020 1.00 79.88 178 ALA A C 1
ATOM 1309 O O . ALA A 1 178 ? 22.816 7.877 -29.036 1.00 79.88 178 ALA A O 1
ATOM 1310 N N . GLY A 1 179 ? 23.660 6.693 -30.741 1.00 85.62 179 GLY A N 1
ATOM 1311 C CA . GLY A 1 179 ? 25.071 7.024 -30.487 1.00 85.62 179 GLY A CA 1
ATOM 1312 C C . GLY A 1 179 ? 25.852 5.938 -29.743 1.00 85.62 179 GLY A C 1
ATOM 1313 O O . GLY A 1 179 ? 25.277 5.091 -29.063 1.00 85.62 179 GLY A O 1
ATOM 1314 N N . THR A 1 180 ? 27.171 5.928 -29.899 1.00 87.94 180 THR A N 1
ATOM 1315 C CA . THR A 1 180 ? 28.077 4.911 -29.328 1.00 87.94 180 THR A CA 1
ATOM 1316 C C . THR A 1 180 ? 28.988 5.464 -28.235 1.00 87.94 180 THR A C 1
ATOM 1318 O O . THR A 1 180 ? 29.769 4.713 -27.651 1.00 87.94 180 THR A O 1
ATOM 1321 N N . ASP A 1 181 ? 28.874 6.758 -27.932 1.00 94.31 181 ASP A N 1
ATOM 1322 C CA . ASP A 1 181 ? 29.656 7.394 -26.882 1.00 94.31 181 ASP A CA 1
ATOM 1323 C C . ASP A 1 181 ? 29.293 6.872 -25.476 1.00 94.31 181 ASP A C 1
ATOM 1325 O O . ASP A 1 181 ? 28.263 6.231 -25.236 1.00 94.31 181 ASP A O 1
ATOM 1329 N N . GLU A 1 182 ? 30.183 7.136 -24.520 1.00 95.06 182 GLU A N 1
ATOM 1330 C CA . GLU A 1 182 ? 30.044 6.722 -23.122 1.00 95.06 182 GLU A CA 1
ATOM 1331 C C . GLU A 1 182 ? 28.718 7.190 -22.499 1.00 95.06 182 GLU A C 1
ATOM 1333 O O . GLU A 1 182 ? 28.085 6.453 -21.741 1.00 95.06 182 GLU A O 1
ATOM 1338 N N . LYS A 1 183 ? 28.262 8.397 -22.850 1.00 93.50 183 LYS A N 1
ATOM 1339 C CA . LYS A 1 183 ? 27.029 8.984 -22.323 1.00 93.50 183 LYS A CA 1
ATOM 1340 C C . LYS A 1 183 ? 25.803 8.233 -22.843 1.00 93.50 183 LYS A C 1
ATOM 1342 O O . LYS A 1 183 ? 24.930 7.882 -22.050 1.00 93.50 183 LYS A O 1
ATOM 1347 N N . ALA A 1 184 ? 25.756 7.933 -24.137 1.00 93.12 184 ALA A N 1
ATOM 1348 C CA . ALA A 1 184 ? 24.702 7.159 -24.774 1.00 93.12 184 ALA A CA 1
ATOM 1349 C C . ALA A 1 184 ? 24.657 5.724 -24.232 1.00 93.12 184 ALA A C 1
ATOM 1351 O O . ALA A 1 184 ? 23.574 5.190 -23.989 1.00 93.12 184 ALA A O 1
ATOM 1352 N N . ARG A 1 185 ? 25.815 5.097 -23.974 1.00 94.50 185 ARG A N 1
ATOM 1353 C CA . ARG A 1 185 ? 25.874 3.774 -23.323 1.00 94.50 185 ARG A CA 1
ATOM 1354 C C . ARG A 1 185 ? 25.306 3.805 -21.904 1.00 94.50 185 ARG A C 1
ATOM 1356 O O . ARG A 1 185 ? 24.462 2.972 -21.580 1.00 94.50 185 ARG A O 1
ATOM 1363 N N . ARG A 1 186 ? 25.703 4.784 -21.082 1.00 95.19 186 ARG A N 1
ATOM 1364 C CA . ARG A 1 186 ? 25.183 4.950 -19.711 1.00 95.19 186 ARG A CA 1
ATOM 1365 C C . ARG A 1 186 ? 23.680 5.217 -19.688 1.00 95.19 186 ARG A C 1
ATOM 1367 O O . ARG A 1 186 ? 22.979 4.632 -18.868 1.00 95.19 186 ARG A O 1
ATOM 1374 N N . LEU A 1 187 ? 23.187 6.051 -20.602 1.00 95.44 187 LEU A N 1
ATOM 1375 C CA . LEU A 1 187 ? 21.763 6.361 -20.720 1.00 95.44 187 LEU A CA 1
ATOM 1376 C C . LEU A 1 187 ? 20.933 5.131 -21.117 1.00 95.44 187 LEU A C 1
ATOM 1378 O O . LEU A 1 187 ? 19.890 4.871 -20.528 1.00 95.44 187 LEU A O 1
ATOM 1382 N N . ARG A 1 188 ? 21.407 4.327 -22.076 1.00 95.88 188 ARG A N 1
ATOM 1383 C CA . ARG A 1 188 ? 20.731 3.065 -22.413 1.00 95.88 188 ARG A CA 1
ATOM 1384 C C . ARG A 1 188 ? 20.730 2.092 -21.245 1.00 95.88 188 ARG A C 1
ATOM 1386 O O . ARG A 1 188 ? 19.702 1.488 -20.967 1.00 95.88 188 ARG A O 1
ATOM 1393 N N . ALA A 1 189 ? 21.858 1.958 -20.547 1.00 95.81 189 ALA A N 1
ATOM 1394 C CA . ALA A 1 189 ? 21.955 1.076 -19.390 1.00 95.81 189 ALA A CA 1
ATOM 1395 C C . ALA A 1 189 ? 20.970 1.476 -18.278 1.00 95.81 189 ALA A C 1
ATOM 1397 O O . ALA A 1 189 ? 20.356 0.598 -17.671 1.00 95.81 189 ALA A O 1
ATOM 1398 N N . SER A 1 190 ? 20.775 2.779 -18.036 1.00 95.44 190 SER A N 1
ATOM 1399 C CA . SER A 1 190 ? 19.800 3.245 -17.047 1.00 95.44 190 SER A CA 1
ATOM 1400 C C . SER A 1 190 ? 18.357 2.979 -17.485 1.00 95.44 190 SER A C 1
ATOM 1402 O O . SER A 1 190 ? 17.590 2.452 -16.683 1.00 95.44 190 SER A O 1
ATOM 1404 N N . TYR A 1 191 ? 17.987 3.250 -18.742 1.00 97.19 191 TYR A N 1
ATOM 1405 C CA . TYR A 1 191 ? 16.645 2.930 -19.250 1.00 97.19 191 TYR A CA 1
ATOM 1406 C C . TYR A 1 191 ? 16.352 1.430 -19.246 1.00 97.19 191 TYR A C 1
ATOM 1408 O O . TYR A 1 191 ? 15.270 1.020 -18.839 1.00 97.19 191 TYR A O 1
ATOM 1416 N N . GLU A 1 192 ? 17.324 0.602 -19.621 1.00 96.94 192 GLU A N 1
ATOM 1417 C CA . GLU A 1 192 ? 17.201 -0.854 -19.576 1.00 96.94 192 GLU A CA 1
ATOM 1418 C C . GLU A 1 192 ? 16.988 -1.349 -18.137 1.00 96.94 192 GLU A C 1
ATOM 1420 O O . GLU A 1 192 ? 16.133 -2.198 -17.884 1.00 96.94 192 GLU A O 1
ATOM 1425 N N . ALA A 1 193 ? 17.725 -0.789 -17.171 1.00 95.56 193 ALA A N 1
ATOM 1426 C CA . ALA A 1 193 ? 17.543 -1.110 -15.761 1.00 95.56 193 ALA A CA 1
ATOM 1427 C C . ALA A 1 193 ? 16.141 -0.728 -15.260 1.00 95.56 193 ALA A C 1
ATOM 1429 O O . ALA A 1 193 ? 15.481 -1.562 -14.643 1.00 95.56 193 ALA A O 1
ATOM 1430 N N . GLN A 1 194 ? 15.665 0.483 -15.571 1.00 96.06 194 GLN A N 1
ATOM 1431 C CA . GLN A 1 194 ? 14.328 0.938 -15.175 1.00 96.06 194 GLN A CA 1
ATOM 1432 C C . GLN A 1 194 ? 13.222 0.094 -15.817 1.00 96.06 194 GLN A C 1
ATOM 1434 O O . GLN A 1 194 ? 12.326 -0.376 -15.118 1.00 96.06 194 GLN A O 1
ATOM 1439 N N . ARG A 1 195 ? 13.334 -0.204 -17.119 1.00 98.00 195 ARG A N 1
ATOM 1440 C CA . ARG A 1 195 ? 12.401 -1.083 -17.836 1.00 98.00 195 ARG A CA 1
ATOM 1441 C C . ARG A 1 195 ? 12.256 -2.444 -17.155 1.00 98.00 195 ARG A C 1
ATOM 1443 O O . ARG A 1 195 ? 11.141 -2.936 -17.003 1.00 98.00 195 ARG A O 1
ATOM 1450 N N . ARG A 1 196 ? 13.372 -3.058 -16.740 1.00 97.12 196 ARG A N 1
ATOM 1451 C CA . ARG A 1 196 ? 13.364 -4.361 -16.051 1.00 97.12 196 ARG A CA 1
ATOM 1452 C C . ARG A 1 196 ? 12.681 -4.298 -14.688 1.00 97.12 196 ARG A C 1
ATOM 1454 O O . ARG A 1 196 ? 11.912 -5.204 -14.367 1.00 97.12 196 ARG A O 1
ATOM 1461 N N . VAL A 1 197 ? 12.949 -3.254 -13.902 1.00 97.38 197 VAL A N 1
ATOM 1462 C CA . VAL A 1 197 ? 12.305 -3.064 -12.592 1.00 97.38 197 VAL A CA 1
ATOM 1463 C C . VAL A 1 197 ? 10.796 -2.930 -12.767 1.00 97.38 197 VAL A C 1
ATOM 1465 O O . VAL A 1 197 ? 10.055 -3.734 -12.208 1.00 97.38 197 VAL A O 1
ATOM 1468 N N . VAL A 1 198 ? 10.347 -2.010 -13.623 1.00 98.06 198 VAL A N 1
ATOM 1469 C CA . VAL A 1 198 ? 8.914 -1.767 -13.840 1.00 98.06 198 VAL A CA 1
ATOM 1470 C C . VAL A 1 198 ? 8.211 -2.991 -14.433 1.00 98.06 198 VAL A C 1
ATOM 1472 O O . VAL A 1 198 ? 7.109 -3.328 -14.008 1.00 98.06 198 VAL A O 1
ATOM 1475 N N . GLY A 1 199 ? 8.854 -3.726 -15.346 1.00 98.19 199 GLY A N 1
ATOM 1476 C CA . GLY A 1 199 ? 8.307 -4.983 -15.867 1.00 98.19 199 GLY A CA 1
ATOM 1477 C C . GLY A 1 199 ? 8.152 -6.064 -14.790 1.00 98.19 199 GLY A C 1
ATOM 1478 O O . GLY A 1 199 ? 7.164 -6.799 -14.782 1.00 98.19 199 GLY A O 1
ATOM 1479 N N . THR A 1 200 ? 9.085 -6.123 -13.836 1.00 98.19 200 THR A N 1
ATOM 1480 C CA . THR A 1 200 ? 8.991 -7.026 -12.678 1.00 98.19 200 THR A CA 1
ATOM 1481 C C . THR A 1 200 ? 7.854 -6.603 -11.745 1.00 98.19 200 THR A C 1
ATOM 1483 O O . THR A 1 200 ? 7.074 -7.450 -11.308 1.00 98.19 200 THR A O 1
ATOM 1486 N N . GLU A 1 201 ? 7.703 -5.301 -11.482 1.00 98.44 201 GLU A N 1
ATOM 1487 C CA . GLU A 1 201 ? 6.588 -4.771 -10.690 1.00 98.44 201 GLU A CA 1
ATOM 1488 C C . GLU A 1 201 ? 5.231 -5.048 -11.357 1.00 98.44 201 GLU A C 1
ATOM 1490 O O . GLU A 1 201 ? 4.292 -5.470 -10.682 1.00 98.44 201 GLU A O 1
ATOM 1495 N N . ALA A 1 202 ? 5.132 -4.883 -12.680 1.00 98.56 202 ALA A N 1
ATOM 1496 C CA . ALA A 1 202 ? 3.927 -5.188 -13.450 1.00 98.56 202 ALA A CA 1
ATOM 1497 C C . ALA A 1 202 ? 3.537 -6.667 -13.329 1.00 98.56 202 ALA A C 1
ATOM 1499 O O . ALA A 1 202 ? 2.378 -6.993 -13.058 1.00 98.56 202 ALA A O 1
ATOM 1500 N N . ALA A 1 203 ? 4.505 -7.574 -13.495 1.00 98.56 203 ALA A N 1
ATOM 1501 C CA . ALA A 1 203 ? 4.287 -9.010 -13.357 1.00 98.56 203 ALA A CA 1
ATOM 1502 C C . ALA A 1 203 ? 3.816 -9.387 -11.944 1.00 98.56 203 ALA A C 1
ATOM 1504 O O . ALA A 1 203 ? 2.834 -10.117 -11.802 1.00 98.56 203 ALA A O 1
ATOM 1505 N N . ALA A 1 204 ? 4.460 -8.841 -10.909 1.00 98.19 204 ALA A N 1
ATOM 1506 C CA . ALA A 1 204 ? 4.095 -9.092 -9.518 1.00 98.19 204 ALA A CA 1
ATOM 1507 C C . ALA A 1 204 ? 2.683 -8.581 -9.183 1.00 98.19 204 ALA A C 1
ATOM 1509 O O . ALA A 1 204 ? 1.897 -9.297 -8.562 1.00 98.19 204 ALA A O 1
ATOM 1510 N N . MET A 1 205 ? 2.331 -7.374 -9.636 1.00 98.38 205 MET A N 1
ATOM 1511 C CA . MET A 1 205 ? 0.998 -6.797 -9.432 1.00 98.38 205 MET A CA 1
ATOM 1512 C C . MET A 1 205 ? -0.088 -7.615 -10.138 1.00 98.38 205 MET A C 1
ATOM 1514 O O . MET A 1 205 ? -1.119 -7.912 -9.539 1.00 98.38 205 MET A O 1
ATOM 1518 N N . ARG A 1 206 ? 0.162 -8.064 -11.375 1.00 98.31 206 ARG A N 1
ATOM 1519 C CA . ARG A 1 206 ? -0.767 -8.931 -12.120 1.00 98.31 206 ARG A CA 1
ATOM 1520 C C . ARG A 1 206 ? -0.990 -10.277 -11.434 1.00 98.31 206 ARG A C 1
ATOM 1522 O O . ARG A 1 206 ? -2.092 -10.809 -11.486 1.00 98.31 206 ARG A O 1
ATOM 1529 N N . ALA A 1 207 ? 0.043 -10.808 -10.786 1.00 98.19 207 ALA A N 1
ATOM 1530 C CA . ALA A 1 207 ? -0.024 -12.045 -10.018 1.00 98.19 207 ALA A CA 1
ATOM 1531 C C . ALA A 1 207 ? -0.641 -11.871 -8.615 1.00 98.19 207 ALA A C 1
ATOM 1533 O O . ALA A 1 207 ? -0.619 -12.822 -7.840 1.00 98.19 207 ALA A O 1
ATOM 1534 N N . ALA A 1 208 ? -1.162 -10.682 -8.277 1.00 97.94 208 ALA A N 1
ATOM 1535 C CA . ALA A 1 208 ? -1.691 -10.364 -6.951 1.00 97.94 208 ALA A CA 1
ATOM 1536 C C . ALA A 1 208 ? -0.684 -10.680 -5.823 1.00 97.94 208 ALA A C 1
ATOM 1538 O O . ALA A 1 208 ? -1.005 -11.373 -4.859 1.00 97.94 208 ALA A O 1
ATOM 1539 N N . CYS A 1 209 ? 0.555 -10.189 -5.970 1.00 98.12 209 CYS A N 1
ATOM 1540 C CA . CYS A 1 209 ? 1.657 -10.460 -5.047 1.00 98.12 209 CYS A CA 1
ATOM 1541 C C . CYS A 1 209 ? 1.346 -10.249 -3.555 1.00 98.12 209 CYS A C 1
ATOM 1543 O O . CYS A 1 209 ? 0.530 -9.414 -3.163 1.00 98.12 209 CYS A O 1
ATOM 1545 N N . SER A 1 210 ? 2.131 -10.925 -2.708 1.00 97.88 210 SER A N 1
ATOM 1546 C CA . SER A 1 210 ? 2.292 -10.588 -1.290 1.00 97.88 210 SER A CA 1
ATOM 1547 C C . SER A 1 210 ? 3.055 -9.275 -1.129 1.00 97.88 210 SER A C 1
ATOM 1549 O O . SER A 1 210 ? 4.251 -9.266 -0.852 1.00 97.88 210 SER A O 1
ATOM 1551 N N . CYS A 1 211 ? 2.382 -8.160 -1.389 1.00 98.06 211 CYS A N 1
ATOM 1552 C CA . CYS A 1 211 ? 2.999 -6.837 -1.473 1.00 98.06 211 CYS A CA 1
ATOM 1553 C C . CYS A 1 211 ? 2.147 -5.728 -0.834 1.00 98.06 211 CYS A C 1
ATOM 1555 O O . CYS A 1 211 ? 2.569 -4.573 -0.840 1.00 98.06 211 CYS A O 1
ATOM 1557 N N . VAL A 1 212 ? 0.990 -6.049 -0.238 1.00 98.50 212 VAL A N 1
ATOM 1558 C CA . VAL A 1 212 ? 0.197 -5.104 0.567 1.00 98.50 212 VAL A CA 1
ATOM 1559 C C . VAL A 1 212 ? 0.816 -4.979 1.956 1.00 98.50 212 VAL A C 1
ATOM 1561 O O . VAL A 1 212 ? 1.083 -5.989 2.596 1.00 98.50 212 VAL A O 1
ATOM 1564 N N . TYR A 1 213 ? 1.028 -3.760 2.447 1.00 98.19 213 TYR A N 1
ATOM 1565 C CA . TYR A 1 213 ? 1.697 -3.541 3.738 1.00 98.19 213 TYR A CA 1
ATOM 1566 C C . TYR A 1 213 ? 0.996 -2.546 4.667 1.00 98.19 213 TYR A C 1
ATOM 1568 O O . TYR A 1 213 ? 1.364 -2.432 5.837 1.00 98.19 213 TYR A O 1
ATOM 1576 N N . ALA A 1 214 ? -0.007 -1.816 4.179 1.00 98.44 214 ALA A N 1
ATOM 1577 C CA . ALA A 1 214 ? -0.822 -0.949 5.019 1.00 98.44 214 ALA A CA 1
ATOM 1578 C C . ALA A 1 214 ? -2.232 -0.768 4.452 1.00 98.44 214 ALA A C 1
ATOM 1580 O O . ALA A 1 214 ? -2.470 -0.979 3.263 1.00 98.44 214 ALA A O 1
ATOM 1581 N N . LEU A 1 215 ? -3.162 -0.357 5.311 1.00 98.50 215 LEU A N 1
ATOM 1582 C CA . LEU A 1 215 ? -4.563 -0.117 4.992 1.00 98.50 215 LEU A CA 1
ATOM 1583 C C . LEU A 1 215 ? -5.045 1.175 5.650 1.00 98.50 215 LEU A C 1
ATOM 1585 O O . LEU A 1 215 ? -4.637 1.509 6.759 1.00 98.50 215 LEU A O 1
ATOM 1589 N N . VAL A 1 216 ? -5.958 1.877 4.987 1.00 98.31 216 VAL A N 1
ATOM 1590 C CA . VAL A 1 216 ? -6.753 2.952 5.588 1.00 98.31 216 VAL A CA 1
ATOM 1591 C C . VAL A 1 216 ? -8.128 2.389 5.878 1.00 98.31 216 VAL A C 1
ATOM 1593 O O . VAL A 1 216 ? -8.818 1.932 4.964 1.00 98.31 216 VAL A O 1
ATOM 1596 N N . VAL A 1 217 ? -8.520 2.431 7.145 1.00 98.06 217 VAL A N 1
ATOM 1597 C CA . VAL A 1 217 ? -9.800 1.900 7.617 1.00 98.06 217 VAL A CA 1
ATOM 1598 C C . VAL A 1 217 ? -10.574 2.966 8.371 1.00 98.06 217 VAL A C 1
ATOM 1600 O O . VAL A 1 217 ? -10.002 3.950 8.833 1.00 98.06 217 VAL A O 1
ATOM 1603 N N . ARG A 1 218 ? -11.874 2.748 8.533 1.00 97.50 218 ARG A N 1
ATOM 1604 C CA . ARG A 1 218 ? -12.730 3.504 9.441 1.00 97.50 218 ARG A CA 1
ATOM 1605 C C . ARG A 1 218 ? -13.490 2.542 10.344 1.00 97.50 218 ARG A C 1
ATOM 1607 O O . ARG A 1 218 ? -14.102 1.592 9.851 1.00 97.50 218 ARG A O 1
ATOM 1614 N N . ALA A 1 219 ? -13.417 2.777 11.651 1.00 97.50 219 ALA A N 1
ATOM 1615 C CA . ALA A 1 219 ? -14.099 1.971 12.661 1.00 97.50 219 ALA A CA 1
ATOM 1616 C C . ALA A 1 219 ? -14.155 2.700 14.022 1.00 97.50 219 ALA A C 1
ATOM 1618 O O . ALA A 1 219 ? -13.405 3.661 14.228 1.00 97.50 219 ALA A O 1
ATOM 1619 N N . PRO A 1 220 ? -14.993 2.231 14.968 1.00 97.81 220 PRO A N 1
ATOM 1620 C CA . PRO A 1 220 ? -14.969 2.688 16.356 1.00 97.81 220 PRO A CA 1
ATOM 1621 C C . PRO A 1 220 ? -13.606 2.493 17.033 1.00 97.81 220 PRO A C 1
ATOM 1623 O O . PRO A 1 220 ? -12.944 1.474 16.808 1.00 97.81 220 PRO A O 1
ATOM 1626 N N . HIS A 1 221 ? -13.208 3.397 17.934 1.00 97.75 221 HIS A N 1
ATOM 1627 C CA . HIS A 1 221 ? -11.922 3.305 18.645 1.00 97.75 221 HIS A CA 1
ATOM 1628 C C . HIS A 1 221 ? -11.722 1.967 19.377 1.00 97.75 221 HIS A C 1
ATOM 1630 O O . HIS A 1 221 ? -10.628 1.401 19.348 1.00 97.75 221 HIS A O 1
ATOM 1636 N N . ALA A 1 222 ? -12.777 1.405 19.979 1.00 97.19 222 ALA A N 1
ATOM 1637 C CA . ALA A 1 222 ? -12.703 0.097 20.630 1.00 97.19 222 ALA A CA 1
ATOM 1638 C C . ALA A 1 222 ? -12.464 -1.057 19.639 1.00 97.19 222 ALA A C 1
ATOM 1640 O O . ALA A 1 222 ? -11.840 -2.057 19.994 1.00 97.19 222 ALA A O 1
ATOM 1641 N N . VAL A 1 223 ? -12.954 -0.942 18.401 1.00 97.62 223 VAL A N 1
ATOM 1642 C CA . VAL A 1 223 ? -12.698 -1.919 17.331 1.00 97.62 223 VAL A CA 1
ATOM 1643 C C . VAL A 1 223 ? -11.249 -1.794 16.862 1.00 97.62 223 VAL A C 1
ATOM 1645 O O . VAL A 1 223 ? -10.543 -2.797 16.804 1.00 97.62 223 VAL A O 1
ATOM 1648 N N . LEU A 1 224 ? -10.778 -0.567 16.616 1.00 97.62 224 LEU A N 1
ATOM 1649 C CA . LEU A 1 224 ? -9.390 -0.280 16.237 1.00 97.62 224 LEU A CA 1
ATOM 1650 C C . LEU A 1 224 ? -8.385 -0.803 17.276 1.00 97.62 224 LEU A C 1
ATOM 1652 O O . LEU A 1 224 ? -7.361 -1.380 16.913 1.00 97.62 224 LEU A O 1
ATOM 1656 N N . ALA A 1 225 ? -8.701 -0.676 18.567 1.00 97.31 225 ALA A N 1
ATOM 1657 C CA . ALA A 1 225 ? -7.885 -1.228 19.645 1.00 97.31 225 ALA A CA 1
ATOM 1658 C C . ALA A 1 225 ? -7.778 -2.764 19.595 1.00 97.31 225 ALA A C 1
ATOM 1660 O O . ALA A 1 225 ? -6.711 -3.295 19.883 1.00 97.31 225 ALA A O 1
ATOM 1661 N N . ARG A 1 226 ? -8.839 -3.480 19.189 1.00 96.12 226 ARG A N 1
ATOM 1662 C CA . ARG A 1 226 ? -8.792 -4.943 18.985 1.00 96.12 226 ARG A CA 1
ATOM 1663 C C . ARG A 1 226 ? -8.010 -5.333 17.734 1.00 96.12 226 ARG A C 1
ATOM 1665 O O . ARG A 1 226 ? -7.297 -6.327 17.743 1.00 96.12 226 ARG A O 1
ATOM 1672 N N . VAL A 1 227 ? -8.107 -4.552 16.660 1.00 96.88 227 VAL A N 1
ATOM 1673 C CA . VAL A 1 227 ? -7.280 -4.768 15.459 1.00 96.88 227 VAL A CA 1
ATOM 1674 C C . VAL A 1 227 ? -5.797 -4.652 15.811 1.00 96.88 227 VAL A C 1
ATOM 1676 O O . VAL A 1 227 ? -4.997 -5.479 15.390 1.00 96.88 227 VAL A O 1
ATOM 1679 N N . ALA A 1 228 ? -5.434 -3.692 16.666 1.00 96.69 228 ALA A N 1
ATOM 1680 C CA . ALA A 1 228 ? -4.059 -3.503 17.122 1.00 96.69 228 ALA A CA 1
ATOM 1681 C C . ALA A 1 228 ? -3.481 -4.680 17.936 1.00 96.69 228 ALA A C 1
ATOM 1683 O O . ALA A 1 228 ? -2.277 -4.690 18.183 1.00 96.69 228 ALA A O 1
ATOM 1684 N N . THR A 1 229 ? -4.299 -5.653 18.365 1.00 96.19 229 THR A N 1
ATOM 1685 C CA . THR A 1 229 ? -3.822 -6.871 19.044 1.00 96.19 229 THR A CA 1
ATOM 1686 C C . THR A 1 229 ? -3.581 -8.046 18.096 1.00 96.19 229 THR A C 1
ATOM 1688 O O . THR A 1 229 ? -3.121 -9.092 18.547 1.00 96.19 229 THR A O 1
ATOM 1691 N N . GLN A 1 230 ? -3.910 -7.917 16.808 1.00 96.38 230 GLN A N 1
ATOM 1692 C CA . GLN A 1 230 ? -3.683 -8.979 15.828 1.00 96.38 230 GLN A CA 1
ATOM 1693 C C . GLN A 1 230 ? -2.182 -9.120 15.504 1.00 96.38 230 GLN A C 1
ATOM 1695 O O . GLN A 1 230 ? -1.495 -8.104 15.383 1.00 96.38 230 GLN A O 1
ATOM 1700 N N . PRO A 1 231 ? -1.654 -10.348 15.340 1.00 95.31 231 PRO A N 1
ATOM 1701 C CA . PRO A 1 231 ? -0.218 -10.574 15.146 1.00 95.31 231 PRO A CA 1
ATOM 1702 C C . PRO A 1 231 ? 0.322 -10.038 13.808 1.00 95.31 231 PRO A C 1
ATOM 1704 O O . PRO A 1 231 ? 1.504 -9.706 13.696 1.00 95.31 231 PRO A O 1
ATOM 1707 N N . GLU A 1 232 ? -0.529 -9.912 12.793 1.00 96.12 232 GLU A N 1
ATOM 1708 C CA . GLU A 1 232 ? -0.185 -9.330 11.496 1.00 96.12 232 GLU A CA 1
ATOM 1709 C C . GLU A 1 232 ? -0.148 -7.792 11.521 1.00 96.12 232 GLU A C 1
ATOM 1711 O O . GLU A 1 232 ? 0.373 -7.174 10.592 1.00 96.12 232 GLU A O 1
ATOM 1716 N N . VAL A 1 233 ? -0.679 -7.155 12.571 1.00 96.88 233 VAL A N 1
ATOM 1717 C CA . VAL A 1 233 ? -0.783 -5.696 12.687 1.00 96.88 233 VAL A CA 1
ATOM 1718 C C . VAL A 1 233 ? 0.385 -5.143 13.499 1.00 96.88 233 VAL A C 1
ATOM 1720 O O . VAL A 1 233 ? 0.583 -5.464 14.668 1.00 96.88 233 VAL A O 1
ATOM 1723 N N . ARG A 1 234 ? 1.166 -4.250 12.885 1.00 95.62 234 ARG A N 1
ATOM 1724 C CA . ARG A 1 234 ? 2.316 -3.596 13.525 1.00 95.62 234 ARG A CA 1
ATOM 1725 C C . ARG A 1 234 ? 1.890 -2.393 14.363 1.00 95.62 234 ARG A C 1
ATOM 1727 O O . ARG A 1 234 ? 2.365 -2.209 15.493 1.00 95.62 234 ARG A O 1
ATOM 1734 N N . ILE A 1 235 ? 1.035 -1.549 13.788 1.00 96.56 235 ILE A N 1
ATOM 1735 C CA . ILE A 1 235 ? 0.425 -0.403 14.461 1.00 96.56 235 ILE A CA 1
ATOM 1736 C C . ILE A 1 235 ? -0.915 -0.047 13.824 1.00 96.56 235 ILE A C 1
ATOM 1738 O O . ILE A 1 235 ? -1.116 -0.210 12.622 1.00 96.56 235 ILE A O 1
ATOM 1742 N N . VAL A 1 236 ? -1.807 0.482 14.654 1.00 97.94 236 VAL A N 1
ATOM 1743 C CA . VAL A 1 236 ? -2.990 1.226 14.238 1.00 97.94 236 VAL A CA 1
ATOM 1744 C C . VAL A 1 236 ? -2.789 2.665 14.700 1.00 97.94 236 VAL A C 1
ATOM 1746 O O . VAL A 1 236 ? -2.649 2.914 15.898 1.00 97.94 236 VAL A O 1
ATOM 1749 N N . ASP A 1 237 ? -2.727 3.584 13.746 1.00 97.94 237 ASP A N 1
ATOM 1750 C CA . ASP A 1 237 ? -2.553 5.019 13.953 1.00 97.94 237 ASP A CA 1
ATOM 1751 C C . ASP A 1 237 ? -3.901 5.724 13.752 1.00 97.94 237 ASP A C 1
ATOM 1753 O O . ASP A 1 237 ? -4.321 5.925 12.605 1.00 97.94 237 ASP A O 1
ATOM 1757 N N . PRO A 1 238 ? -4.652 5.986 14.839 1.00 97.62 238 PRO A N 1
ATOM 1758 C CA . PRO A 1 238 ? -5.960 6.617 14.749 1.00 97.62 238 PRO A CA 1
ATOM 1759 C C . PRO A 1 238 ? -5.810 8.094 14.386 1.00 97.62 238 PRO A C 1
ATOM 1761 O O . PRO A 1 238 ? -5.047 8.822 15.012 1.00 97.62 238 PRO A O 1
ATOM 1764 N N . ALA A 1 239 ? -6.607 8.545 13.426 1.00 96.56 239 ALA A N 1
ATOM 1765 C CA . ALA A 1 239 ? -6.569 9.900 12.895 1.00 96.56 239 ALA A CA 1
ATOM 1766 C C . ALA A 1 239 ? -7.969 10.548 12.962 1.00 96.56 239 ALA A C 1
ATOM 1768 O O . ALA A 1 239 ? -8.631 10.716 11.929 1.00 96.56 239 ALA A O 1
ATOM 1769 N N . PRO A 1 240 ? -8.478 10.883 14.167 1.00 94.81 240 PRO A N 1
ATOM 1770 C CA . PRO A 1 240 ? -9.791 11.521 14.342 1.00 94.81 240 PRO A CA 1
ATOM 1771 C C . PRO A 1 240 ? -9.904 12.897 13.656 1.00 94.81 240 PRO A C 1
ATOM 1773 O O . PRO A 1 240 ? -11.005 13.364 13.347 1.00 94.81 240 PRO A O 1
ATOM 1776 N N . GLU A 1 241 ? -8.775 13.547 13.378 1.00 92.31 241 GLU A N 1
ATOM 1777 C CA . GLU A 1 241 ? -8.673 14.783 12.605 1.00 92.31 241 GLU A CA 1
ATOM 1778 C C . GLU A 1 241 ? -8.987 14.596 11.111 1.00 92.31 241 GLU A C 1
ATOM 1780 O O . GLU A 1 241 ? -9.341 15.557 10.419 1.00 92.31 241 GLU A O 1
ATOM 1785 N N . VAL A 1 242 ? -8.915 13.366 10.592 1.00 94.31 242 VAL A N 1
ATOM 1786 C CA . VAL A 1 242 ? -9.217 13.078 9.189 1.00 94.31 242 VAL A CA 1
ATOM 1787 C C . VAL A 1 242 ? -10.726 13.089 8.979 1.00 94.31 242 VAL A C 1
ATOM 1789 O O . VAL A 1 242 ? -11.456 12.190 9.383 1.00 94.31 242 VAL A O 1
ATOM 1792 N N . ARG A 1 243 ? -11.209 14.118 8.280 1.00 88.44 243 ARG A N 1
ATOM 1793 C CA . ARG A 1 243 ? -12.616 14.222 7.850 1.00 88.44 243 ARG A CA 1
ATOM 1794 C C . ARG A 1 243 ? -12.818 13.894 6.371 1.00 88.44 243 ARG A C 1
ATOM 1796 O O . ARG A 1 243 ? -13.939 13.631 5.946 1.00 88.44 243 ARG A O 1
ATOM 1803 N N . ARG A 1 244 ? -11.743 13.958 5.581 1.00 88.25 244 ARG A N 1
ATOM 1804 C CA . ARG A 1 244 ? -11.746 14.033 4.114 1.00 88.25 244 ARG A CA 1
ATOM 1805 C C . ARG A 1 244 ? -10.525 13.302 3.551 1.00 88.25 244 ARG A C 1
ATOM 1807 O O . ARG A 1 244 ? -9.427 13.848 3.583 1.00 88.25 244 ARG A O 1
ATOM 1814 N N . LEU A 1 245 ? -10.710 12.092 3.020 1.00 91.38 245 LEU A N 1
ATOM 1815 C CA . LEU A 1 245 ? -9.606 11.285 2.475 1.00 91.38 245 LEU A CA 1
ATOM 1816 C C . LEU A 1 245 ? -8.924 11.929 1.255 1.00 91.38 245 LEU A C 1
ATOM 1818 O O . LEU A 1 245 ? -7.740 11.700 1.031 1.00 91.38 245 LEU A O 1
ATOM 1822 N N . ASP A 1 246 ? -9.644 12.759 0.493 1.00 88.31 246 ASP A N 1
ATOM 1823 C CA . ASP A 1 246 ? -9.140 13.488 -0.681 1.00 88.31 246 ASP A CA 1
ATOM 1824 C C . ASP A 1 246 ? -8.127 14.591 -0.332 1.00 88.31 246 ASP A C 1
ATOM 1826 O O . ASP A 1 246 ? -7.449 15.108 -1.217 1.00 88.31 246 ASP A O 1
ATOM 1830 N N . ARG A 1 247 ? -8.024 14.968 0.948 1.00 88.19 247 ARG A N 1
ATOM 1831 C CA . ARG A 1 247 ? -7.123 16.024 1.439 1.00 88.19 247 ARG A CA 1
ATOM 1832 C C . ARG A 1 247 ? -6.129 15.539 2.487 1.00 88.19 247 ARG A C 1
ATOM 1834 O O . ARG A 1 247 ? -5.498 16.358 3.157 1.00 88.19 247 ARG A O 1
ATOM 1841 N N . THR A 1 248 ? -5.991 14.227 2.632 1.00 91.75 248 THR A N 1
ATOM 1842 C CA . THR A 1 248 ? -5.097 13.615 3.611 1.00 91.75 248 THR A CA 1
ATOM 1843 C C . THR A 1 248 ? -3.980 12.871 2.906 1.00 91.75 248 THR A C 1
ATOM 1845 O O . THR A 1 248 ? -4.216 12.092 1.984 1.00 91.75 248 THR A O 1
ATOM 1848 N N . VAL A 1 249 ? -2.753 13.090 3.372 1.00 93.31 249 VAL A N 1
ATOM 1849 C CA . VAL A 1 249 ? -1.587 12.326 2.927 1.00 93.31 249 VAL A CA 1
ATOM 1850 C C . VAL A 1 249 ? -1.272 11.263 3.969 1.00 93.31 249 VAL A C 1
ATOM 1852 O O . VAL A 1 249 ? -1.033 11.582 5.131 1.00 93.31 249 VAL A O 1
ATOM 1855 N N . PHE A 1 250 ? -1.256 10.004 3.542 1.00 95.06 250 PHE A N 1
ATOM 1856 C CA . PHE A 1 250 ? -0.868 8.872 4.377 1.00 95.06 250 PHE A CA 1
ATOM 1857 C C . PHE A 1 250 ? 0.558 8.436 4.035 1.00 95.06 250 PHE A C 1
ATOM 1859 O O . PHE A 1 250 ? 0.898 8.295 2.860 1.00 95.06 250 PHE A O 1
ATOM 1866 N N . LEU A 1 251 ? 1.379 8.219 5.060 1.00 93.94 251 LEU A N 1
ATOM 1867 C CA . LEU A 1 251 ? 2.788 7.830 4.958 1.00 93.94 251 LEU A CA 1
ATOM 1868 C C . LEU A 1 251 ? 3.051 6.604 5.838 1.00 93.94 251 LEU A C 1
ATOM 1870 O O . LEU A 1 251 ? 3.697 6.710 6.883 1.00 93.94 251 LEU A O 1
ATOM 1874 N N . PRO A 1 252 ? 2.505 5.436 5.464 1.00 95.19 252 PRO A N 1
ATOM 1875 C CA . PRO A 1 252 ? 2.716 4.229 6.242 1.00 95.19 252 PRO A CA 1
ATOM 1876 C C . PRO A 1 252 ? 4.199 3.837 6.246 1.00 95.19 252 PRO A C 1
ATOM 1878 O O . PRO A 1 252 ? 4.778 3.701 5.162 1.00 95.19 252 PRO A O 1
ATOM 1881 N N . PRO A 1 253 ? 4.815 3.617 7.424 1.00 93.25 253 PRO A N 1
ATOM 1882 C CA . PRO A 1 253 ? 6.139 3.014 7.494 1.00 93.25 253 PRO A CA 1
ATOM 1883 C C . PRO A 1 253 ? 6.132 1.626 6.844 1.00 93.25 253 PRO A C 1
ATOM 1885 O O . PRO A 1 253 ? 5.165 0.869 6.978 1.00 93.25 253 PRO A O 1
ATOM 1888 N N . LEU A 1 254 ? 7.219 1.288 6.152 1.00 92.44 254 LEU A N 1
ATOM 1889 C CA . LEU A 1 254 ? 7.373 -0.019 5.512 1.00 92.44 254 LEU A CA 1
ATOM 1890 C C . LEU A 1 254 ? 7.636 -1.118 6.563 1.00 92.44 254 LEU A C 1
ATOM 1892 O O . LEU A 1 254 ? 8.240 -0.835 7.605 1.00 92.44 254 LEU A O 1
ATOM 1896 N N . PRO A 1 255 ? 7.248 -2.381 6.309 1.00 91.69 255 PRO A N 1
ATOM 1897 C CA . PRO A 1 255 ? 7.536 -3.501 7.208 1.00 91.69 255 PRO A CA 1
ATOM 1898 C C . PRO A 1 255 ? 9.029 -3.676 7.519 1.00 91.69 255 PRO A C 1
ATOM 1900 O O . PRO A 1 255 ? 9.396 -3.944 8.658 1.00 91.69 255 PRO A O 1
ATOM 1903 N N . ASP A 1 256 ? 9.890 -3.471 6.522 1.00 85.94 256 ASP A N 1
ATOM 1904 C CA . ASP A 1 256 ? 11.349 -3.613 6.593 1.00 85.94 256 ASP A CA 1
ATOM 1905 C C . ASP A 1 256 ? 12.070 -2.397 7.199 1.00 85.94 256 ASP A C 1
ATOM 1907 O O . ASP A 1 256 ? 13.274 -2.462 7.456 1.00 85.94 256 ASP A O 1
ATOM 1911 N N . GLN A 1 257 ? 11.346 -1.308 7.482 1.00 80.31 257 GLN A N 1
ATOM 1912 C CA . GLN A 1 257 ? 11.877 -0.179 8.243 1.00 80.31 257 GLN A CA 1
ATOM 1913 C C . GLN A 1 257 ? 11.874 -0.516 9.736 1.00 80.31 257 GLN A C 1
ATOM 1915 O O . GLN A 1 257 ? 10.860 -0.378 10.428 1.00 80.31 257 GLN A O 1
ATOM 1920 N N . GLU A 1 258 ? 13.028 -0.919 10.253 1.00 66.56 258 GLU A N 1
ATOM 1921 C CA . GLU A 1 258 ? 13.334 -0.905 11.681 1.00 66.56 258 GLU A CA 1
ATOM 1922 C C . GLU A 1 258 ? 14.247 0.299 11.955 1.00 66.56 258 GLU A C 1
ATOM 1924 O O . GLU A 1 258 ? 15.228 0.517 11.251 1.00 66.56 258 GLU A O 1
ATOM 1929 N N . CYS A 1 259 ? 13.929 1.117 12.961 1.00 53.47 259 CYS A N 1
ATOM 1930 C CA . CYS A 1 259 ? 14.813 2.210 13.368 1.00 53.47 259 CYS A CA 1
ATOM 1931 C C . CYS A 1 259 ? 15.243 1.936 14.816 1.00 53.47 259 CYS A C 1
ATOM 1933 O O . CYS A 1 259 ? 14.564 2.311 15.778 1.00 53.47 259 CYS A O 1
ATOM 1935 N N . GLY A 1 260 ? 16.352 1.203 14.951 1.00 42.06 260 GLY A N 1
ATOM 1936 C CA . GLY A 1 260 ? 17.135 1.135 16.182 1.00 42.06 260 GLY A CA 1
ATOM 1937 C C . GLY A 1 260 ? 17.849 2.470 16.395 1.00 42.06 260 GLY A C 1
ATOM 1938 O O . GLY A 1 260 ? 18.364 3.053 15.445 1.00 42.06 260 GLY A O 1
ATOM 1939 N N . GLY A 1 261 ? 17.795 3.000 17.617 1.00 45.28 261 GLY A N 1
ATOM 1940 C CA . GLY A 1 261 ? 18.257 4.350 17.939 1.00 45.28 261 GLY A CA 1
ATOM 1941 C C . GLY A 1 261 ? 19.744 4.580 17.655 1.00 45.28 261 GLY A C 1
ATOM 1942 O O . GLY A 1 261 ? 20.585 3.788 18.065 1.00 45.28 261 GLY A O 1
ATOM 1943 N N . GLY A 1 262 ? 20.050 5.705 17.006 1.00 39.56 262 GLY A N 1
ATOM 1944 C CA . GLY A 1 262 ? 21.415 6.204 16.834 1.00 39.56 262 GLY A CA 1
ATOM 1945 C C . GLY A 1 262 ? 21.535 7.222 15.700 1.00 39.56 262 GLY A C 1
ATOM 1946 O O . GLY A 1 262 ? 21.563 6.846 14.540 1.00 39.56 262 GLY A O 1
ATOM 1947 N N . THR A 1 263 ? 21.576 8.506 16.071 1.00 41.44 263 THR A N 1
ATOM 1948 C CA . THR A 1 263 ? 22.072 9.676 15.309 1.00 41.44 263 THR A CA 1
ATOM 1949 C C . THR A 1 263 ? 21.740 9.784 13.810 1.00 41.44 263 THR A C 1
ATOM 1951 O O . THR A 1 263 ? 22.412 9.213 12.964 1.00 41.44 263 THR A O 1
ATOM 1954 N N . SER A 1 264 ? 20.748 10.631 13.507 1.00 45.06 264 SER A N 1
ATOM 1955 C CA . SER A 1 264 ? 20.616 11.519 12.329 1.00 45.06 264 SER A CA 1
ATOM 1956 C C . SER A 1 264 ? 20.887 11.023 10.895 1.00 45.06 264 SER A C 1
ATOM 1958 O O . SER A 1 264 ? 20.864 11.853 9.988 1.00 45.06 264 SER A O 1
ATOM 1960 N N . SER A 1 265 ? 21.056 9.733 10.611 1.00 43.28 265 SER A N 1
ATOM 1961 C CA . SER A 1 265 ? 21.136 9.260 9.222 1.00 43.28 265 SER A CA 1
ATOM 1962 C C . SER A 1 265 ? 20.464 7.904 9.022 1.00 43.28 265 SER A C 1
ATOM 1964 O O . SER A 1 265 ? 21.095 6.871 9.194 1.00 43.28 265 SER A O 1
ATOM 1966 N N . GLY A 1 266 ? 19.197 7.949 8.595 1.00 40.50 266 GLY A N 1
ATOM 1967 C CA . GLY A 1 266 ? 18.538 6.909 7.796 1.00 40.50 266 GLY A CA 1
ATOM 1968 C C . GLY A 1 266 ? 18.186 5.603 8.513 1.00 40.50 266 GLY A C 1
ATOM 1969 O O . GLY A 1 266 ? 19.039 4.909 9.049 1.00 40.50 266 GLY A O 1
ATOM 1970 N N . CYS A 1 267 ? 16.912 5.211 8.454 1.00 49.34 267 CYS A N 1
ATOM 1971 C CA . CYS A 1 267 ? 16.521 3.843 8.786 1.00 49.34 267 CYS A CA 1
ATOM 1972 C C . CYS A 1 267 ? 17.203 2.883 7.796 1.00 49.34 267 CYS A C 1
ATOM 1974 O O . CYS A 1 267 ? 17.099 3.057 6.581 1.00 49.34 267 CYS A O 1
ATOM 1976 N N . VAL A 1 268 ? 17.943 1.908 8.322 1.00 43.88 268 VAL A N 1
ATOM 1977 C CA . VAL A 1 268 ? 18.656 0.909 7.521 1.00 43.88 268 VAL A CA 1
ATOM 1978 C C . VAL A 1 268 ? 17.668 -0.209 7.160 1.00 43.88 268 VAL A C 1
ATOM 1980 O O . VAL A 1 268 ? 16.986 -0.705 8.059 1.00 43.88 268 VAL A O 1
ATOM 1983 N N . PRO A 1 269 ? 17.557 -0.622 5.882 1.00 44.53 269 PRO A N 1
ATOM 1984 C CA . PRO A 1 269 ? 16.723 -1.757 5.502 1.00 44.53 269 PRO A CA 1
ATOM 1985 C C . PRO A 1 269 ? 17.206 -3.041 6.181 1.00 44.53 269 PRO A C 1
ATOM 1987 O O . PRO A 1 269 ? 18.409 -3.299 6.272 1.00 44.53 269 PRO A O 1
ATOM 1990 N N . LYS A 1 270 ? 16.266 -3.886 6.606 1.00 40.06 270 LYS A N 1
ATOM 1991 C CA . LYS A 1 270 ? 16.571 -5.228 7.109 1.00 40.06 270 LYS A CA 1
ATOM 1992 C C . LYS A 1 270 ? 17.196 -6.069 5.993 1.00 40.06 270 LYS A C 1
ATOM 1994 O O . LYS A 1 270 ? 16.520 -6.435 5.034 1.00 40.06 270 LYS A O 1
ATOM 1999 N N . VAL A 1 271 ? 18.486 -6.385 6.108 1.00 39.50 271 VAL A N 1
ATOM 2000 C CA . VAL A 1 271 ? 19.148 -7.318 5.185 1.00 39.50 271 VAL A CA 1
ATOM 2001 C C . VAL A 1 271 ? 18.550 -8.716 5.413 1.00 39.50 271 VAL A C 1
ATOM 2003 O O . VAL A 1 271 ? 18.555 -9.187 6.555 1.00 39.50 271 VAL A O 1
ATOM 2006 N N . PRO A 1 272 ? 17.999 -9.386 4.383 1.00 38.09 272 PRO A N 1
ATOM 2007 C CA . PRO A 1 272 ? 17.478 -10.737 4.534 1.00 38.09 272 PRO A CA 1
ATOM 2008 C C . PRO A 1 272 ? 18.625 -11.694 4.870 1.00 38.09 272 PRO A C 1
ATOM 2010 O O . PRO A 1 272 ? 19.637 -11.753 4.174 1.00 38.09 272 PRO A O 1
ATOM 2013 N N . ASN A 1 273 ? 18.465 -12.431 5.966 1.00 35.06 273 ASN A N 1
ATOM 2014 C CA . ASN A 1 273 ? 19.434 -13.412 6.430 1.00 35.06 273 ASN A CA 1
ATOM 2015 C C . ASN A 1 273 ? 19.319 -14.653 5.530 1.00 35.06 273 ASN A C 1
ATOM 2017 O O . ASN A 1 273 ? 18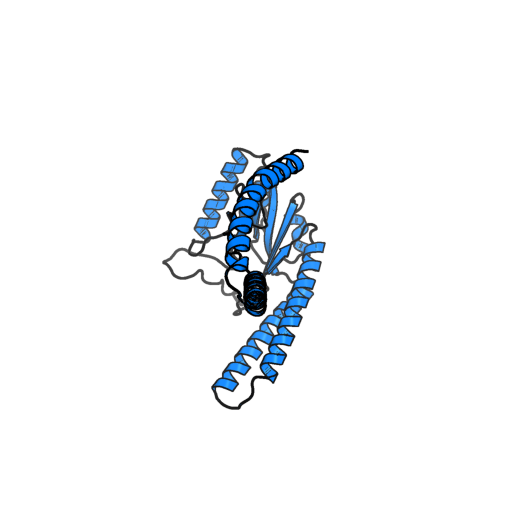.350 -15.403 5.645 1.00 35.06 273 ASN A O 1
ATOM 2021 N N . THR A 1 274 ? 20.254 -14.851 4.603 1.00 41.25 274 THR A N 1
ATOM 2022 C CA . THR A 1 274 ? 20.350 -16.103 3.842 1.00 41.25 274 THR A CA 1
ATOM 2023 C C . THR A 1 274 ? 20.862 -17.199 4.772 1.00 41.25 274 THR A C 1
ATOM 2025 O O . THR A 1 274 ? 22.014 -17.144 5.206 1.00 41.25 274 THR A O 1
ATOM 2028 N N . ARG A 1 275 ? 20.003 -18.168 5.090 1.00 35.69 275 ARG A N 1
ATOM 2029 C CA . ARG A 1 275 ? 20.396 -19.493 5.579 1.00 35.69 275 ARG A CA 1
ATOM 2030 C C . ARG A 1 275 ? 20.106 -20.519 4.502 1.00 35.69 275 ARG A C 1
ATOM 2032 O O . ARG A 1 275 ? 19.041 -20.374 3.862 1.00 35.69 275 ARG A O 1
#

pLDDT: mean 82.63, std 19.95, range [35.06, 98.75]

Sequence (275 aa):
MRLAAALRRLDAWALPRLAAGLRGLMRRCRRARVPLSAGGLGLVLLLSFAVWQGGRPGSRAAAEPSARVGAGPGESVTGYLKASRAQLRALAAAAPAEEAYALVTLTAYLAPDRLPPLVGGLSVSAVFAKVPLPGVDTRVVKIDAFRVPEDVVAGMGQVALRFDGEVLDYQELLARAAGTDEKARRLRASYEAQRRVVGTEAAAMRAACSCVYALVVRAPHAVLARVATQPEVRIVDPAPEVRRLDRTVFLPPLPDQECGGGTSSGCVPKVPNTR

Secondary structure (DSSP, 8-state):
-HHHHHHHHHHHHHHHHHHHHHHHHHHHHTTS---THHHHHHHHHHHHHHHHHHTS------PPPSEEEEPPTT--HHHHHHHHHHHHHHHHHH-TT-EEEEEEEEEEEE-GGGSHHHHTT-EEEEEEE----TT--PPPEEEE-SSTTHHHHHHHHHHHHHHHHHHHHHHHHHHH----SHHHHHHHHHHHHHHHHHHHHHHHHHTT-S-EEEEEEEEEHHHHHHHTTSTTEEEEEEETT---GGGEEEEPPPTTB---S-SSS-PPB------

Foldseek 3Di:
DVVVVVVVVVVVPPPVVVVVVVVVVVVVCVPDVDPPVVVVVVVVVVVVVVVVVVPPPPCPVPPAQPAEFAADVVRANVVNQVVLVVVLVVQCVPFQQDKFKKKWFWLFQAFQVVCCVLQPPWQFQWWWFFDDDPPDGTDIDIFGDRDTPVSVLVRLLVLLVVLVVVLVVLVVVLVVLDDDDPVSVVSNVVSVVVSVRSNVSSVCSNVRHSTTTMTITMGGSNVLVVSCPDNGTSGIRTDRVDPDPVRYHYDHDGSQFDDDDDDDDDRDGDDDDDD

Organism: NCBI:txid53372